Protein AF-A0A0R2DIX2-F1 (afdb_monomer_lite)

Structure (mmCIF, N/CA/C/O backbone):
data_AF-A0A0R2DIX2-F1
#
_entry.id   AF-A0A0R2DIX2-F1
#
loop_
_atom_site.group_PDB
_atom_site.id
_atom_site.type_symbol
_atom_site.label_atom_id
_atom_site.label_alt_id
_atom_site.label_comp_id
_atom_site.label_asym_id
_atom_site.label_entity_id
_atom_site.label_seq_id
_atom_site.pdbx_PDB_ins_code
_atom_site.Cartn_x
_atom_site.Cartn_y
_atom_site.Cartn_z
_atom_site.occupancy
_atom_site.B_iso_or_equiv
_atom_site.auth_seq_id
_atom_site.auth_comp_id
_atom_site.auth_asym_id
_atom_site.auth_atom_id
_atom_site.pdbx_PDB_model_num
ATOM 1 N N . MET A 1 1 ? -7.273 -20.491 -9.273 1.00 39.53 1 MET A N 1
ATOM 2 C CA . MET A 1 1 ? -8.194 -19.352 -9.499 1.00 39.53 1 MET A CA 1
ATOM 3 C C . MET A 1 1 ? -7.630 -18.162 -8.746 1.00 39.53 1 MET A C 1
ATOM 5 O O . MET A 1 1 ? -7.396 -18.308 -7.556 1.00 39.53 1 MET A O 1
ATOM 9 N N . VAL A 1 2 ? -7.367 -17.033 -9.409 1.00 52.16 2 VAL A N 1
ATOM 10 C CA . VAL A 1 2 ? -6.943 -15.801 -8.719 1.00 52.16 2 VAL A CA 1
ATOM 11 C C . VAL A 1 2 ? -8.171 -15.229 -8.011 1.00 52.16 2 VAL A C 1
ATOM 13 O O . VAL A 1 2 ? -9.161 -14.914 -8.671 1.00 52.16 2 VAL A O 1
ATOM 16 N N . HIS A 1 3 ? -8.155 -15.178 -6.679 1.00 62.34 3 HIS A N 1
ATOM 17 C CA . HIS A 1 3 ? -9.247 -14.594 -5.903 1.00 62.34 3 HIS A CA 1
ATOM 18 C C . HIS A 1 3 ? -9.058 -13.075 -5.863 1.00 62.34 3 HIS A C 1
ATOM 20 O O . HIS A 1 3 ? -8.024 -12.586 -5.412 1.00 62.34 3 HIS A O 1
ATOM 26 N N . LEU A 1 4 ? -10.038 -12.328 -6.374 1.00 70.44 4 LEU A N 1
ATOM 27 C CA . LEU A 1 4 ? -10.031 -10.873 -6.285 1.00 70.44 4 LEU A CA 1
ATOM 28 C C . LEU A 1 4 ? -10.474 -10.469 -4.876 1.00 70.44 4 LEU A C 1
ATOM 30 O O . LEU A 1 4 ? -11.651 -10.625 -4.536 1.00 70.44 4 LEU A O 1
ATOM 34 N N . ARG A 1 5 ? -9.542 -9.919 -4.091 1.00 85.38 5 ARG A N 1
ATOM 35 C CA . ARG A 1 5 ? -9.826 -9.322 -2.782 1.00 85.38 5 ARG A CA 1
ATOM 36 C C . ARG A 1 5 ? -10.895 -8.248 -2.940 1.00 85.38 5 ARG A C 1
ATOM 38 O O . ARG A 1 5 ? -10.801 -7.406 -3.831 1.00 85.38 5 ARG A O 1
ATOM 45 N N . ARG A 1 6 ? -11.911 -8.239 -2.073 1.00 85.31 6 ARG A N 1
ATOM 46 C CA . ARG A 1 6 ? -12.953 -7.185 -2.103 1.00 85.31 6 ARG A CA 1
ATOM 47 C C . ARG A 1 6 ? -12.585 -5.978 -1.251 1.00 85.31 6 ARG A C 1
ATOM 49 O O . ARG A 1 6 ? -12.945 -4.844 -1.577 1.00 85.31 6 ARG A O 1
ATOM 56 N N . GLN A 1 7 ? -11.897 -6.230 -0.145 1.00 90.25 7 GLN A N 1
ATOM 57 C CA . GLN A 1 7 ? -11.567 -5.234 0.860 1.00 90.25 7 GLN A CA 1
ATOM 58 C C . GLN A 1 7 ? -10.153 -5.461 1.383 1.00 90.25 7 GLN A C 1
ATOM 60 O O . GLN A 1 7 ? -9.732 -6.590 1.622 1.00 90.25 7 GLN A O 1
ATOM 65 N N . PHE A 1 8 ? -9.448 -4.363 1.609 1.00 93.31 8 PHE A N 1
ATOM 66 C CA . PHE A 1 8 ? -8.189 -4.340 2.337 1.00 93.31 8 PHE A CA 1
ATOM 67 C C . PHE A 1 8 ? -8.403 -3.548 3.625 1.00 93.31 8 PHE A C 1
ATOM 69 O O . PHE A 1 8 ? -9.134 -2.549 3.637 1.00 93.31 8 PHE A O 1
ATOM 76 N N . SER A 1 9 ? -7.886 -4.031 4.748 1.00 94.38 9 SER A N 1
ATOM 77 C CA . SER A 1 9 ? -8.071 -3.374 6.040 1.00 94.38 9 SER A CA 1
ATOM 78 C C . SER A 1 9 ? -6.808 -3.469 6.855 1.00 94.38 9 SER A C 1
ATOM 80 O O . SER A 1 9 ? -6.244 -4.550 7.000 1.00 94.38 9 SER A O 1
ATOM 82 N N . VAL A 1 10 ? -6.410 -2.318 7.376 1.00 95.56 10 VAL A N 1
ATOM 83 C CA . VAL A 1 10 ? -5.239 -2.170 8.230 1.00 95.56 10 VAL A CA 1
ATOM 84 C C . VAL A 1 10 ? -5.621 -1.378 9.465 1.00 95.56 10 VAL A C 1
ATOM 86 O O . VAL A 1 10 ? -6.574 -0.588 9.446 1.00 95.56 10 VAL A O 1
ATOM 89 N N . THR A 1 11 ? -4.898 -1.595 10.548 1.00 95.94 11 THR A N 1
ATOM 90 C CA . THR A 1 11 ? -4.981 -0.771 11.750 1.00 95.94 11 THR A CA 1
ATOM 91 C C . THR A 1 11 ? -3.574 -0.475 12.251 1.00 95.94 11 THR A C 1
ATOM 93 O O . THR A 1 11 ? -2.615 -1.094 11.799 1.00 95.94 11 THR A O 1
ATOM 96 N N . TYR A 1 12 ? -3.469 0.507 13.132 1.00 94.50 12 TYR A N 1
ATOM 97 C CA . TYR A 1 12 ? -2.210 0.992 13.681 1.00 94.50 12 TYR A CA 1
ATOM 98 C C . TYR A 1 12 ? -2.381 1.143 15.186 1.00 94.50 12 TYR A C 1
ATOM 100 O O . TYR A 1 12 ? -3.498 1.390 15.657 1.00 94.50 12 TYR A O 1
ATOM 108 N N . GLY A 1 13 ? -1.299 1.004 15.935 1.00 92.06 13 GLY A N 1
ATOM 109 C CA . GLY A 1 13 ? -1.332 1.108 17.386 1.00 92.06 13 GLY A CA 1
ATOM 110 C C . GLY A 1 13 ? -0.047 0.604 18.019 1.00 92.06 13 GLY A C 1
ATOM 111 O O . GLY A 1 13 ? 0.875 0.209 17.316 1.00 92.06 13 GLY A O 1
ATOM 112 N N . SER A 1 14 ? -0.017 0.600 19.351 1.00 92.00 14 SER A N 1
ATOM 113 C CA . SER A 1 14 ? 1.103 0.037 20.099 1.00 92.00 14 SER A CA 1
ATOM 114 C C . SER A 1 14 ? 1.252 -1.455 19.828 1.00 92.00 14 SER A C 1
ATOM 116 O O . SER A 1 14 ? 0.260 -2.158 19.609 1.00 92.00 14 SER A O 1
ATOM 118 N N . GLU A 1 15 ? 2.478 -1.951 19.953 1.00 91.38 15 GLU A N 1
ATOM 119 C CA . GLU A 1 15 ? 2.793 -3.372 19.817 1.00 91.38 15 GLU A CA 1
ATOM 120 C C . GLU A 1 15 ? 1.878 -4.238 20.687 1.00 91.38 15 GLU A C 1
ATOM 122 O O . GLU A 1 15 ? 1.201 -5.133 20.193 1.00 91.38 15 GLU A O 1
ATOM 127 N N . SER A 1 16 ? 1.724 -3.872 21.962 1.00 92.50 16 SER A N 1
ATOM 128 C CA . SER A 1 16 ? 0.852 -4.571 22.913 1.00 92.50 16 SER A CA 1
ATOM 129 C C . SER A 1 16 ? -0.599 -4.716 22.440 1.00 92.50 16 SER A C 1
ATOM 131 O O . SER A 1 16 ? -1.217 -5.761 22.646 1.00 92.50 16 SER A O 1
ATOM 133 N N . LEU A 1 17 ? -1.161 -3.690 21.791 1.00 93.50 17 LEU A N 1
ATOM 134 C CA . LEU A 1 17 ? -2.519 -3.738 21.256 1.00 93.50 17 LEU A CA 1
ATOM 135 C C . LEU A 1 17 ? -2.589 -4.639 20.021 1.00 93.50 17 LEU A C 1
ATOM 137 O O . LEU A 1 17 ? -3.538 -5.411 19.878 1.00 93.50 17 LEU A O 1
ATOM 141 N N . LEU A 1 18 ? -1.618 -4.519 19.115 1.00 94.94 18 LEU A N 1
ATOM 142 C CA . LEU A 1 18 ? -1.620 -5.255 17.854 1.00 94.94 18 LEU A CA 1
ATOM 143 C C . LEU A 1 18 ? -1.334 -6.746 18.071 1.00 94.94 18 LEU A C 1
ATOM 145 O O . LEU A 1 18 ? -2.066 -7.573 17.529 1.00 94.94 18 LEU A O 1
ATOM 149 N N . THR A 1 19 ? -0.384 -7.092 18.938 1.00 93.62 19 THR A N 1
ATOM 150 C CA . THR A 1 19 ? -0.111 -8.476 19.354 1.00 93.62 19 THR A CA 1
ATOM 151 C C . THR A 1 19 ? -1.329 -9.086 20.046 1.00 93.62 19 THR A C 1
ATOM 153 O O . THR A 1 19 ? -1.753 -10.185 19.696 1.00 93.62 19 THR A O 1
ATOM 156 N N . HIS A 1 20 ? -2.012 -8.331 20.915 1.00 95.00 20 HIS A N 1
ATOM 157 C CA . HIS A 1 20 ? -3.268 -8.796 21.509 1.00 95.00 20 HIS A CA 1
ATOM 158 C C . HIS A 1 20 ? -4.352 -9.099 20.456 1.00 95.00 20 HIS A C 1
ATOM 160 O O . HIS A 1 20 ? -5.094 -10.076 20.586 1.00 95.00 20 HIS A O 1
ATOM 166 N N . LEU A 1 21 ? -4.465 -8.287 19.398 1.00 95.44 21 LEU A N 1
ATOM 167 C CA . LEU A 1 21 ? -5.398 -8.559 18.299 1.00 95.44 21 LEU A CA 1
ATOM 168 C C . LEU A 1 21 ? -5.026 -9.836 17.535 1.00 95.44 21 LEU A C 1
ATOM 170 O O . LEU A 1 21 ? -5.932 -10.590 17.170 1.00 95.44 21 LEU A O 1
ATOM 174 N N . ILE A 1 22 ? -3.734 -10.090 17.313 1.00 95.12 22 ILE A N 1
ATOM 175 C CA . ILE A 1 22 ? -3.246 -11.325 16.684 1.00 95.12 22 ILE A CA 1
ATOM 176 C C . ILE A 1 22 ? -3.658 -12.540 17.527 1.00 95.12 22 ILE A C 1
ATOM 178 O O . ILE A 1 22 ? -4.271 -13.467 16.994 1.00 95.12 22 ILE A O 1
ATOM 182 N N . ASP A 1 23 ? -3.445 -12.493 18.844 1.00 95.81 23 ASP A N 1
ATOM 183 C CA . ASP A 1 23 ? -3.788 -13.584 19.764 1.00 95.81 23 ASP A CA 1
ATOM 184 C C . ASP A 1 23 ? -5.293 -13.879 19.785 1.00 95.81 23 ASP A C 1
ATOM 186 O O . ASP A 1 23 ? -5.739 -15.018 19.591 1.00 95.81 23 ASP A O 1
ATOM 190 N N . VAL A 1 24 ? -6.105 -12.833 19.977 1.00 96.50 24 VAL A N 1
ATOM 191 C CA . VAL A 1 24 ? -7.572 -12.940 20.049 1.00 96.50 24 VAL A CA 1
ATOM 192 C C . VAL A 1 24 ? -8.154 -13.475 18.741 1.00 96.50 24 VAL A C 1
ATOM 194 O O . VAL A 1 24 ? -9.142 -14.217 18.750 1.00 96.50 24 VAL A O 1
ATOM 197 N N . TYR A 1 25 ? -7.547 -13.124 17.608 1.00 95.25 25 TYR A N 1
ATOM 198 C CA . TYR A 1 25 ? -8.004 -13.517 16.282 1.00 95.25 25 TYR A CA 1
ATOM 199 C C . TYR A 1 25 ? -7.059 -14.501 15.577 1.00 95.25 25 TYR A C 1
ATOM 201 O O . TYR A 1 25 ? -7.016 -14.505 14.350 1.00 95.25 25 TYR A O 1
ATOM 209 N N . SER A 1 26 ? -6.423 -15.417 16.314 1.00 93.06 26 SER A N 1
ATOM 210 C CA . SER A 1 26 ? -5.421 -16.395 15.829 1.00 93.06 26 SER A CA 1
ATOM 211 C C . SER A 1 26 ? -5.814 -17.267 14.623 1.00 93.06 26 SER A C 1
ATOM 213 O O . SER A 1 26 ? -4.968 -17.856 13.960 1.00 93.06 26 SER A O 1
ATOM 215 N N . LYS A 1 27 ? -7.109 -17.358 14.286 1.00 93.31 27 LYS A N 1
ATOM 216 C CA . LYS A 1 27 ? -7.608 -18.032 13.064 1.00 93.31 27 LYS A CA 1
ATOM 217 C C . LYS A 1 27 ? -7.620 -17.136 11.819 1.00 93.31 27 LYS A C 1
ATOM 219 O O . LYS A 1 27 ? -8.180 -17.527 10.783 1.00 93.31 27 LYS A O 1
ATOM 224 N N . ARG A 1 28 ? -7.146 -15.900 11.935 1.00 92.62 28 ARG A N 1
ATOM 225 C CA . ARG A 1 28 ? -6.964 -14.953 10.838 1.00 92.62 28 ARG A CA 1
ATOM 226 C C . ARG A 1 28 ? -5.480 -14.856 10.544 1.00 92.62 28 ARG A C 1
ATOM 228 O O . ARG A 1 28 ? -4.663 -14.860 11.451 1.00 92.62 28 ARG A O 1
ATOM 235 N N . HIS A 1 29 ? -5.163 -14.747 9.264 1.00 92.75 29 HIS A N 1
ATOM 236 C CA . HIS A 1 29 ? -3.814 -14.448 8.820 1.00 92.75 29 HIS A CA 1
ATOM 237 C C . HIS A 1 29 ? -3.584 -12.948 8.988 1.00 92.75 29 HIS A C 1
ATOM 239 O O . HIS A 1 29 ? -3.995 -12.158 8.137 1.00 92.75 29 HIS A O 1
ATOM 245 N N . MET A 1 30 ? -3.049 -12.568 10.145 1.00 94.62 30 MET A N 1
ATOM 246 C CA . MET A 1 30 ? -2.679 -11.195 10.462 1.00 94.62 30 MET A CA 1
ATOM 247 C C . MET A 1 30 ? -1.166 -11.080 10.491 1.00 94.62 30 MET A C 1
ATOM 249 O O . MET A 1 30 ? -0.506 -11.942 11.062 1.00 94.62 30 MET A O 1
ATOM 253 N N . VAL A 1 31 ? -0.645 -10.020 9.887 1.00 94.88 31 VAL A N 1
ATOM 254 C CA . VAL A 1 31 ? 0.794 -9.786 9.781 1.00 94.88 31 VAL A CA 1
ATOM 255 C C . VAL A 1 31 ? 1.095 -8.392 10.305 1.00 94.88 31 VAL A C 1
ATOM 257 O O . VAL A 1 31 ? 0.425 -7.421 9.925 1.00 94.88 31 VAL A O 1
ATOM 260 N N . LEU A 1 32 ? 2.054 -8.327 11.226 1.00 95.06 32 LEU A N 1
ATOM 261 C CA . LEU A 1 32 ? 2.571 -7.093 11.793 1.00 95.06 32 LEU A CA 1
ATOM 262 C C . LEU A 1 32 ? 3.688 -6.566 10.891 1.00 95.06 32 LEU A C 1
ATOM 264 O O . LEU A 1 32 ? 4.579 -7.314 10.500 1.00 95.06 32 LEU A O 1
ATOM 268 N N . PHE A 1 33 ? 3.635 -5.279 10.585 1.00 95.06 33 PHE A N 1
ATOM 269 C CA . PHE A 1 33 ? 4.650 -4.575 9.822 1.00 95.06 33 PHE A CA 1
ATOM 270 C C . PHE A 1 33 ? 5.129 -3.345 10.589 1.00 95.06 33 PHE A C 1
ATOM 272 O O . PHE A 1 33 ? 4.356 -2.719 11.315 1.00 95.06 33 PHE A O 1
ATOM 279 N N . THR A 1 34 ? 6.377 -2.959 10.354 1.00 93.88 34 THR A N 1
ATOM 280 C CA . THR A 1 34 ? 6.987 -1.709 10.810 1.00 93.88 34 THR A CA 1
ATOM 281 C C . THR A 1 34 ? 7.495 -0.900 9.617 1.00 93.88 34 THR A C 1
ATOM 283 O O . THR A 1 34 ? 7.636 -1.422 8.511 1.00 93.88 34 THR A O 1
ATOM 286 N N . ARG A 1 35 ? 7.750 0.387 9.831 1.00 89.88 35 ARG A N 1
ATOM 287 C CA . ARG A 1 35 ? 8.397 1.290 8.870 1.00 89.88 35 ARG A CA 1
ATOM 288 C C . ARG A 1 35 ? 9.930 1.254 8.948 1.00 89.88 35 ARG A C 1
ATOM 290 O O . ARG A 1 35 ? 10.579 1.689 7.999 1.00 89.88 35 ARG A O 1
ATOM 297 N N . GLY A 1 36 ? 10.481 0.745 10.049 1.00 80.25 36 GLY A N 1
ATOM 298 C CA . GLY A 1 36 ? 11.916 0.621 10.281 1.00 80.25 36 GLY A CA 1
ATOM 299 C C . GLY A 1 36 ? 12.231 0.021 11.659 1.00 80.25 36 GLY A C 1
ATOM 300 O O . GLY A 1 36 ? 11.331 -0.105 12.498 1.00 80.25 36 GLY A O 1
ATOM 301 N N . PRO A 1 37 ? 13.493 -0.364 11.912 1.00 69.25 37 PRO A N 1
ATOM 302 C CA . PRO A 1 37 ? 13.932 -0.831 13.226 1.00 69.25 37 PRO A CA 1
ATOM 303 C C . PRO A 1 37 ? 13.687 0.236 14.299 1.00 69.25 37 PRO A C 1
ATOM 305 O O . PRO A 1 37 ? 13.986 1.411 14.085 1.00 69.25 37 PRO A O 1
ATOM 308 N N . GLY A 1 38 ? 13.130 -0.166 15.443 1.00 65.75 38 GLY A N 1
ATOM 309 C CA . GLY A 1 38 ? 12.866 0.734 16.570 1.00 65.75 38 GLY A CA 1
ATOM 310 C C . GLY A 1 38 ? 11.791 1.806 16.334 1.00 65.75 38 GLY A C 1
ATOM 311 O O . GLY A 1 38 ? 11.653 2.707 17.161 1.00 65.75 38 GLY A O 1
ATOM 312 N N . GLU A 1 39 ? 11.035 1.752 15.230 1.00 67.50 39 GLU A N 1
ATOM 313 C CA . GLU A 1 39 ? 9.902 2.656 15.010 1.00 67.50 39 GLU A CA 1
ATOM 314 C C . GLU A 1 39 ? 8.621 2.112 15.667 1.00 67.50 39 GLU A C 1
ATOM 316 O O . GLU A 1 39 ? 8.171 1.009 15.361 1.00 67.50 39 GLU A O 1
ATOM 321 N N . ASP A 1 40 ? 7.970 2.933 16.500 1.00 72.31 40 ASP A N 1
ATOM 322 C CA . ASP A 1 40 ? 6.662 2.635 17.119 1.00 72.31 40 ASP A CA 1
ATOM 323 C C . ASP A 1 40 ? 5.488 2.643 16.108 1.00 72.31 40 ASP A C 1
ATOM 325 O O . ASP A 1 40 ? 4.329 2.399 16.465 1.00 72.31 40 ASP A O 1
ATOM 329 N N . ASP A 1 41 ? 5.763 2.935 14.833 1.00 84.69 41 ASP A N 1
ATOM 330 C CA . ASP A 1 41 ? 4.783 3.052 13.750 1.00 84.69 41 ASP A CA 1
ATOM 331 C C . ASP A 1 41 ? 4.383 1.675 13.191 1.00 84.69 41 ASP A C 1
ATOM 333 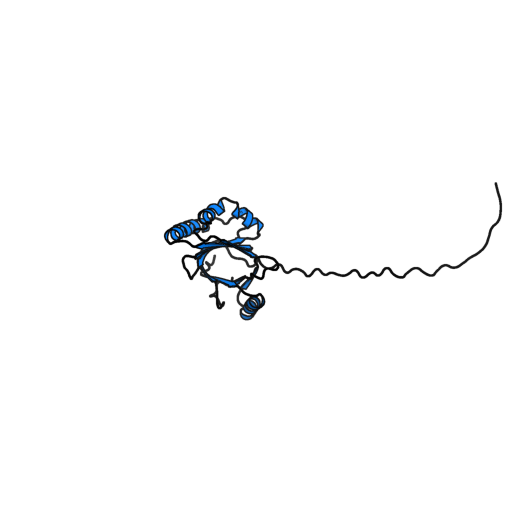O O . ASP A 1 41 ? 4.578 1.344 12.014 1.00 84.69 41 ASP A O 1
ATOM 337 N N . LEU A 1 42 ? 3.767 0.867 14.050 1.00 93.44 42 LEU A N 1
ATOM 338 C CA . LEU A 1 42 ? 3.331 -0.479 13.708 1.00 93.44 42 LEU A CA 1
ATOM 339 C C . LEU A 1 42 ? 2.003 -0.489 12.948 1.00 93.44 42 LEU A C 1
ATOM 341 O O . LEU A 1 42 ? 1.021 0.174 13.305 1.00 93.44 42 LEU A O 1
ATOM 345 N N . GLN A 1 43 ? 1.960 -1.311 11.905 1.00 95.56 43 GLN A N 1
ATOM 346 C CA . GLN A 1 43 ? 0.783 -1.591 11.097 1.00 95.56 43 GLN A CA 1
ATOM 347 C C . GLN A 1 43 ? 0.403 -3.064 11.230 1.00 95.56 43 GLN A C 1
ATOM 349 O O . GLN A 1 43 ? 1.218 -3.948 11.003 1.00 95.56 43 GLN A O 1
ATOM 354 N N . LEU A 1 44 ? -0.870 -3.340 11.499 1.00 96.38 44 LEU A N 1
ATOM 355 C CA . LEU A 1 44 ? -1.421 -4.689 11.430 1.00 96.38 44 LEU A CA 1
ATOM 356 C C . LEU A 1 44 ? -2.299 -4.833 10.188 1.00 96.38 44 LEU A C 1
ATOM 358 O O . LEU A 1 44 ? -3.272 -4.087 10.012 1.00 96.38 44 LEU A O 1
ATOM 362 N N . VAL A 1 45 ? -1.980 -5.812 9.343 1.00 95.62 45 VAL A N 1
ATOM 363 C CA . VAL A 1 45 ? -2.720 -6.121 8.114 1.00 95.62 45 VAL A CA 1
ATOM 364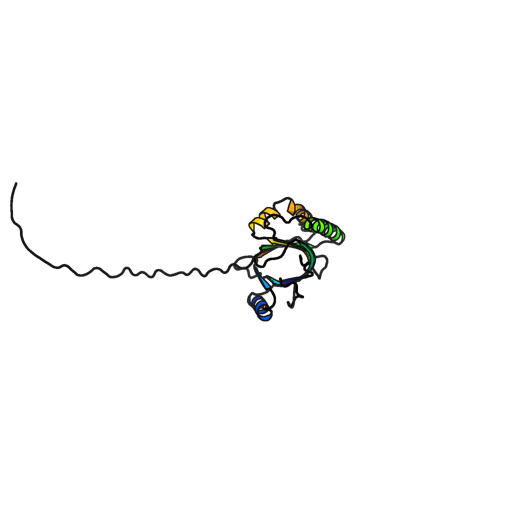 C C . VAL A 1 45 ? -3.429 -7.465 8.249 1.00 95.62 45 VAL A C 1
ATOM 366 O O . VAL A 1 45 ? -2.816 -8.464 8.605 1.00 95.62 45 VAL A O 1
ATOM 369 N N . ASP A 1 46 ? -4.725 -7.513 7.921 1.00 93.12 46 ASP A N 1
ATOM 370 C CA . ASP A 1 46 ? -5.476 -8.773 7.815 1.00 93.12 46 ASP A CA 1
ATOM 371 C C . ASP A 1 46 ? -5.443 -9.297 6.366 1.00 93.12 46 ASP A C 1
ATOM 373 O O . ASP A 1 46 ? -6.193 -8.853 5.481 1.00 93.12 46 ASP A O 1
ATOM 377 N N . LEU A 1 47 ? -4.567 -10.270 6.117 1.00 91.06 47 LEU A N 1
ATOM 378 C CA . LEU A 1 47 ? -4.398 -10.903 4.813 1.00 91.06 47 LEU A CA 1
ATOM 379 C C . LEU A 1 47 ? -5.452 -11.981 4.525 1.00 91.06 47 LEU A C 1
ATOM 381 O O . LEU A 1 47 ? -5.581 -12.383 3.370 1.00 91.06 47 LEU A O 1
ATOM 385 N N . SER A 1 48 ? -6.312 -12.347 5.484 1.00 87.94 48 SER A N 1
ATOM 386 C CA . SER A 1 48 ? -7.282 -13.451 5.342 1.00 87.94 48 SER A CA 1
ATOM 387 C C . SER A 1 48 ? -8.454 -13.214 4.371 1.00 87.94 48 SER A C 1
ATOM 389 O O . SER A 1 48 ? -9.284 -14.106 4.197 1.00 87.94 48 SER A O 1
ATOM 391 N N . ASP A 1 49 ? -8.557 -12.022 3.767 1.00 82.81 49 ASP A N 1
ATOM 392 C CA . ASP A 1 49 ? -9.661 -11.584 2.882 1.00 82.81 49 ASP A CA 1
ATOM 393 C C . ASP A 1 49 ? -11.056 -11.723 3.531 1.00 82.81 49 ASP A C 1
ATOM 395 O O . ASP A 1 49 ? -12.081 -11.957 2.887 1.00 82.81 49 ASP A O 1
ATOM 399 N N . ARG A 1 50 ? -11.109 -11.574 4.859 1.00 85.75 50 ARG A N 1
ATOM 400 C CA . ARG A 1 50 ? -12.349 -11.565 5.644 1.00 85.75 50 ARG A CA 1
ATOM 401 C C . ARG A 1 50 ? -12.745 -10.139 6.000 1.00 85.75 50 ARG A C 1
ATOM 403 O O . ARG A 1 50 ? -11.937 -9.215 6.016 1.00 85.75 50 ARG A O 1
ATOM 410 N N . ARG A 1 51 ? -14.016 -9.948 6.366 1.00 86.94 51 ARG A N 1
ATOM 411 C CA . ARG A 1 51 ? -14.479 -8.672 6.933 1.00 86.94 51 ARG A CA 1
ATOM 412 C C . ARG A 1 51 ? -13.623 -8.314 8.153 1.00 86.94 51 ARG A C 1
ATOM 414 O O . ARG A 1 51 ? -13.464 -9.161 9.036 1.00 86.94 51 ARG A O 1
ATOM 421 N N . SER A 1 52 ? -13.128 -7.076 8.193 1.00 91.06 52 SER A N 1
ATOM 422 C CA . SER A 1 52 ? -12.293 -6.552 9.283 1.00 91.06 52 SER A CA 1
ATOM 423 C C . SER A 1 52 ? -12.918 -6.775 10.662 1.00 91.06 52 SER A C 1
ATOM 425 O O . SER A 1 52 ? -14.119 -6.554 10.839 1.00 91.06 52 SER A O 1
ATOM 427 N N . VAL A 1 53 ? -12.077 -7.167 11.619 1.00 92.94 53 VAL A N 1
ATOM 428 C CA . VAL A 1 53 ? -12.377 -7.250 13.062 1.00 92.94 53 VAL A CA 1
ATOM 429 C C . VAL A 1 53 ? -11.780 -6.099 13.864 1.00 92.94 53 VAL A C 1
ATOM 431 O O . VAL A 1 53 ? -12.092 -5.950 15.040 1.00 92.94 53 VAL A O 1
ATOM 434 N N . PHE A 1 54 ? -10.952 -5.265 13.234 1.00 94.38 54 PHE A N 1
ATOM 435 C CA . PHE A 1 54 ? -10.406 -4.078 13.880 1.00 94.38 54 PHE A CA 1
ATOM 436 C C . PHE A 1 54 ? -11.533 -3.107 14.242 1.00 94.38 54 PHE A C 1
ATOM 438 O O . PHE A 1 54 ? -12.477 -2.931 13.466 1.00 94.38 54 PHE A O 1
ATOM 445 N N . VAL A 1 55 ? -11.411 -2.467 15.406 1.00 87.00 55 VAL A N 1
ATOM 446 C CA . VAL A 1 55 ? -12.394 -1.497 15.916 1.00 87.00 55 VAL A CA 1
ATOM 447 C C . VAL A 1 55 ? -12.378 -0.218 15.072 1.00 87.00 55 VAL A C 1
ATOM 449 O O . VAL A 1 55 ? -13.435 0.271 14.673 1.00 87.00 55 VAL A O 1
ATOM 452 N N . SER A 1 56 ? -11.180 0.259 14.717 1.00 88.25 56 SER A N 1
ATOM 453 C CA . SER A 1 56 ? -10.958 1.473 13.918 1.00 88.25 56 SER A CA 1
ATOM 454 C C . SER A 1 56 ? -10.062 1.191 12.700 1.00 88.25 56 SER A C 1
ATOM 456 O O . SER A 1 56 ? -8.911 1.626 12.666 1.00 88.25 56 SER A O 1
ATOM 458 N N . PRO A 1 57 ? -10.543 0.431 11.693 1.00 93.38 57 PRO A N 1
ATOM 459 C CA . PRO A 1 57 ? -9.745 0.090 10.523 1.00 93.38 57 PRO A CA 1
ATOM 460 C C . PRO A 1 57 ? -9.665 1.246 9.528 1.00 93.38 57 PRO A C 1
ATOM 462 O O . PRO A 1 57 ? -10.685 1.835 9.150 1.00 93.38 57 PRO A O 1
ATOM 465 N N . PHE A 1 58 ? -8.490 1.425 8.935 1.00 94.06 58 PHE A N 1
ATOM 466 C CA . PHE A 1 58 ? -8.388 2.014 7.608 1.00 94.06 58 PHE A CA 1
ATOM 467 C C . PHE A 1 58 ? -8.873 0.982 6.593 1.00 94.06 58 PHE A C 1
ATOM 469 O O . PHE A 1 58 ? -8.208 -0.006 6.290 1.00 94.06 58 PHE A O 1
ATOM 476 N N . THR A 1 59 ? -10.102 1.183 6.121 1.00 94.19 59 THR A N 1
ATOM 477 C CA . THR A 1 59 ? -10.767 0.280 5.182 1.00 94.19 59 THR A CA 1
ATOM 478 C C . THR A 1 59 ? -10.700 0.818 3.764 1.00 94.19 59 THR A C 1
ATOM 480 O O . THR A 1 59 ? -11.194 1.917 3.487 1.00 94.19 59 THR A O 1
ATOM 483 N N . TYR A 1 60 ? -10.228 -0.022 2.850 1.00 95.44 60 TYR A N 1
ATOM 484 C CA . TYR A 1 60 ? -10.187 0.262 1.426 1.00 95.44 60 TYR A CA 1
ATOM 485 C C . TYR A 1 60 ? -11.005 -0.755 0.633 1.00 95.44 60 TYR A C 1
ATOM 487 O O . TYR A 1 60 ? -10.983 -1.956 0.904 1.00 95.44 60 TYR A O 1
ATOM 495 N N . ARG A 1 61 ? -11.727 -0.264 -0.372 1.00 95.06 61 ARG A N 1
ATOM 496 C CA . ARG A 1 61 ? -12.319 -1.075 -1.432 1.00 95.06 61 ARG A CA 1
ATOM 497 C C . ARG A 1 61 ? -11.251 -1.329 -2.488 1.00 95.06 61 ARG A C 1
ATOM 499 O O . ARG A 1 61 ? -10.692 -0.371 -3.019 1.00 95.06 61 ARG A O 1
ATOM 506 N N . VAL A 1 62 ? -11.005 -2.591 -2.817 1.00 95.31 62 VAL A N 1
ATOM 507 C CA . VAL A 1 62 ? -10.102 -2.955 -3.916 1.00 95.31 62 VAL A CA 1
ATOM 508 C C . VAL A 1 62 ? -10.867 -2.811 -5.230 1.00 95.31 62 VAL A C 1
ATOM 510 O O . VAL A 1 62 ? -11.937 -3.394 -5.404 1.00 95.31 62 VAL A O 1
ATOM 513 N N . LEU A 1 63 ? -10.356 -1.975 -6.131 1.00 95.62 63 LEU A N 1
ATOM 514 C CA . LEU A 1 63 ? -10.960 -1.707 -7.440 1.00 95.62 63 LEU A CA 1
ATOM 515 C C . LEU A 1 63 ? -10.383 -2.622 -8.518 1.00 95.62 63 LEU A C 1
ATOM 517 O O . LEU A 1 63 ? -11.102 -3.051 -9.417 1.00 95.62 63 LEU A O 1
ATOM 521 N N . ALA A 1 64 ? -9.086 -2.904 -8.424 1.00 95.00 64 ALA A N 1
ATOM 522 C CA . ALA A 1 64 ? -8.372 -3.818 -9.297 1.00 95.00 64 ALA A CA 1
ATOM 523 C C . ALA A 1 64 ? -7.144 -4.368 -8.562 1.00 95.00 64 ALA A C 1
ATOM 525 O O . ALA A 1 64 ? -6.566 -3.686 -7.715 1.00 95.00 64 ALA A O 1
ATOM 526 N N . GLN A 1 65 ? -6.754 -5.592 -8.901 1.00 95.25 65 GLN A N 1
ATOM 527 C CA . GLN A 1 65 ? -5.602 -6.280 -8.329 1.00 95.25 65 GLN A CA 1
ATOM 528 C C . GLN A 1 65 ? -4.933 -7.123 -9.407 1.00 95.25 65 GLN A C 1
ATOM 530 O O . GLN A 1 65 ? -5.610 -7.724 -10.245 1.00 95.25 65 GLN A O 1
ATOM 535 N N . GLN A 1 66 ? -3.616 -7.221 -9.315 1.00 95.31 66 GLN A N 1
ATOM 536 C CA . GLN A 1 66 ? -2.822 -8.224 -9.996 1.00 95.31 66 GLN A CA 1
ATOM 537 C C . GLN A 1 66 ? -1.802 -8.808 -9.022 1.00 95.31 66 GLN A C 1
ATOM 539 O O . GLN A 1 66 ? -1.269 -8.081 -8.190 1.00 95.31 66 GLN A O 1
ATOM 544 N N . GLY A 1 67 ? -1.536 -10.108 -9.143 1.00 93.56 67 GLY A N 1
ATOM 545 C CA . GLY A 1 67 ? -0.643 -10.818 -8.233 1.00 93.56 67 GLY A CA 1
ATOM 546 C C . GLY A 1 67 ? -1.308 -11.188 -6.908 1.00 93.56 67 GLY A C 1
ATOM 547 O O . GLY A 1 67 ? -2.537 -11.119 -6.759 1.00 93.56 67 GLY A O 1
ATOM 548 N N . THR A 1 68 ? -0.483 -11.617 -5.963 1.00 91.25 68 THR A N 1
ATOM 549 C CA . THR A 1 68 ? -0.887 -12.115 -4.644 1.00 91.25 68 THR A CA 1
ATOM 550 C C . THR A 1 68 ? -0.017 -11.475 -3.582 1.00 91.25 68 THR A C 1
ATOM 552 O O . THR A 1 68 ? 1.184 -11.355 -3.779 1.00 91.25 68 THR A O 1
ATOM 555 N N . LEU A 1 69 ? -0.645 -11.061 -2.485 1.00 91.81 69 LEU A N 1
ATOM 556 C CA . LEU A 1 69 ? 0.063 -10.548 -1.318 1.00 91.81 69 LEU A CA 1
ATOM 557 C C . LEU A 1 69 ? 0.683 -11.725 -0.567 1.00 91.81 69 LEU A C 1
ATOM 559 O O . LEU A 1 69 ? -0.018 -12.720 -0.356 1.00 91.81 69 LEU A O 1
ATOM 563 N N . ASP A 1 70 ? 1.932 -11.574 -0.153 1.00 90.00 70 ASP A N 1
ATOM 564 C CA . ASP A 1 70 ? 2.621 -12.481 0.758 1.00 90.00 70 ASP A CA 1
ATOM 565 C C . ASP A 1 70 ? 2.872 -11.798 2.115 1.00 90.00 70 ASP A C 1
ATOM 567 O O . ASP A 1 70 ? 2.793 -10.573 2.236 1.00 90.00 70 ASP A O 1
ATOM 571 N N . GLU A 1 71 ? 3.110 -12.591 3.156 1.00 88.75 71 GLU A N 1
ATOM 572 C CA . GLU A 1 71 ? 3.388 -12.085 4.502 1.00 88.75 71 GLU A CA 1
ATOM 573 C C . GLU A 1 71 ? 4.799 -11.513 4.635 1.00 88.75 71 GLU A C 1
ATOM 575 O O . GLU A 1 71 ? 4.990 -10.604 5.432 1.00 88.75 71 GLU A O 1
ATOM 580 N N . GLN A 1 72 ? 5.753 -11.995 3.831 1.00 89.19 72 GLN A N 1
ATOM 581 C CA . GLN A 1 72 ? 7.151 -11.545 3.852 1.00 89.19 72 GLN A CA 1
ATOM 582 C C . GLN A 1 72 ? 7.434 -10.383 2.891 1.00 89.19 72 GLN A C 1
ATOM 584 O O . GLN A 1 72 ? 8.573 -9.935 2.766 1.00 89.19 72 GLN A O 1
ATOM 589 N N . ASP A 1 73 ? 6.419 -9.903 2.174 1.00 89.69 73 ASP A N 1
ATOM 590 C CA . ASP A 1 73 ? 6.616 -8.855 1.183 1.00 89.69 73 ASP A CA 1
ATOM 591 C C . ASP A 1 73 ? 6.981 -7.505 1.827 1.00 89.69 73 ASP A C 1
ATOM 593 O O . ASP A 1 73 ? 6.507 -7.126 2.898 1.00 89.69 73 ASP A O 1
ATOM 597 N N . TYR A 1 74 ? 7.733 -6.701 1.081 1.00 95.25 74 TYR A N 1
ATOM 598 C CA . TYR A 1 74 ? 7.909 -5.274 1.316 1.00 95.25 74 TYR A CA 1
ATOM 599 C C . TYR A 1 74 ? 6.708 -4.499 0.751 1.00 95.25 74 TYR A C 1
ATOM 601 O O . TYR A 1 74 ? 6.472 -4.475 -0.463 1.00 95.25 74 TYR A O 1
ATOM 609 N N . PHE A 1 75 ? 5.925 -3.861 1.621 1.00 97.25 75 PHE A N 1
ATOM 610 C CA . PHE A 1 75 ? 4.697 -3.144 1.277 1.00 97.25 75 PHE A CA 1
ATOM 611 C C . PHE A 1 75 ? 4.989 -1.667 1.024 1.00 97.25 75 PHE A C 1
ATOM 613 O O . PHE A 1 75 ? 5.343 -0.928 1.937 1.00 97.25 75 PHE A O 1
ATOM 620 N N . ALA A 1 76 ? 4.740 -1.195 -0.196 1.00 97.44 76 ALA A N 1
ATOM 621 C CA . ALA A 1 76 ? 4.831 0.218 -0.547 1.00 97.44 76 ALA A CA 1
ATOM 622 C C . ALA A 1 76 ? 3.455 0.779 -0.921 1.00 97.44 76 ALA A C 1
ATOM 624 O O . ALA A 1 76 ? 2.805 0.330 -1.870 1.00 97.44 76 ALA A O 1
ATOM 625 N N . TYR A 1 77 ? 3.027 1.800 -0.186 1.00 97.75 77 TYR A N 1
ATOM 626 C CA . TYR A 1 77 ? 1.772 2.508 -0.385 1.00 97.75 77 TYR A CA 1
ATOM 627 C C . TYR A 1 77 ? 2.030 3.876 -1.008 1.00 97.75 77 TYR A C 1
ATOM 629 O O . TYR A 1 77 ? 2.789 4.678 -0.473 1.00 97.75 77 TYR A O 1
ATOM 637 N N . CYS A 1 78 ? 1.339 4.172 -2.103 1.00 98.12 78 CYS A N 1
ATOM 638 C CA . CYS A 1 78 ? 1.232 5.508 -2.678 1.00 98.12 78 CYS A CA 1
ATOM 639 C C . CYS A 1 78 ? -0.180 6.044 -2.426 1.00 98.12 78 CYS A C 1
ATOM 641 O O . CYS A 1 78 ? -1.154 5.452 -2.900 1.00 98.12 78 CYS A O 1
ATOM 643 N N . PHE A 1 79 ? -0.293 7.151 -1.698 1.00 98.06 79 PHE A N 1
ATOM 644 C CA . PHE A 1 79 ? -1.561 7.771 -1.326 1.00 98.06 79 PHE A CA 1
ATOM 645 C C . PHE A 1 79 ? -1.836 8.999 -2.187 1.00 98.06 79 PHE A C 1
ATOM 647 O O . PHE A 1 79 ? -0.941 9.807 -2.434 1.00 98.06 79 PHE A O 1
ATOM 654 N N . PHE A 1 80 ? -3.086 9.151 -2.617 1.00 98.19 80 PHE A N 1
ATOM 655 C CA . PHE A 1 80 ? -3.536 10.256 -3.455 1.00 98.19 80 PHE A CA 1
ATOM 656 C C . PHE A 1 80 ? -4.911 10.739 -2.996 1.00 98.19 80 PHE A C 1
ATOM 658 O O . PHE A 1 80 ? -5.804 9.928 -2.763 1.00 98.19 80 PHE A O 1
ATOM 665 N N . THR A 1 81 ? -5.115 12.049 -2.967 1.00 98.25 81 THR A N 1
ATOM 666 C CA . THR A 1 81 ? -6.433 12.682 -2.889 1.00 98.25 81 THR A CA 1
ATOM 667 C C . THR A 1 81 ? -6.772 13.202 -4.278 1.00 98.25 81 THR A C 1
ATOM 669 O O . THR A 1 81 ? -6.091 14.089 -4.783 1.00 98.25 81 THR A O 1
ATOM 672 N N . LEU A 1 82 ? -7.793 12.630 -4.916 1.00 97.75 82 LEU A N 1
ATOM 673 C CA . LEU A 1 82 ? -8.154 12.931 -6.303 1.00 97.75 82 LEU A CA 1
ATOM 674 C C . LEU A 1 82 ? -9.565 13.511 -6.386 1.00 97.75 82 LEU A C 1
ATOM 676 O O . LEU A 1 82 ? -10.491 13.018 -5.730 1.00 97.75 82 LEU A O 1
ATOM 680 N N . ASP A 1 83 ? -9.745 14.513 -7.245 1.00 96.62 83 ASP A N 1
ATOM 681 C CA . ASP A 1 83 ? -11.081 14.946 -7.649 1.00 96.62 83 ASP A CA 1
ATOM 682 C C . ASP A 1 83 ? -11.759 13.911 -8.573 1.00 96.62 83 ASP A C 1
ATOM 684 O O . ASP A 1 83 ? -11.172 12.897 -8.962 1.00 96.62 83 ASP A O 1
ATOM 688 N N . ALA A 1 84 ? -13.032 14.135 -8.907 1.00 95.94 84 ALA A N 1
ATOM 689 C CA . ALA A 1 84 ? -13.827 13.178 -9.675 1.00 95.94 84 ALA A CA 1
ATOM 690 C C . ALA A 1 84 ? -13.290 12.929 -11.098 1.00 95.94 84 ALA A C 1
ATOM 692 O O . ALA A 1 84 ? -13.317 11.785 -11.570 1.00 95.94 84 ALA A O 1
ATOM 693 N N . ASP A 1 85 ? -12.793 13.967 -11.772 1.00 96.38 85 ASP A N 1
ATOM 694 C CA . ASP A 1 85 ? -12.309 13.875 -13.150 1.00 96.38 85 ASP A CA 1
ATOM 695 C C . ASP A 1 85 ? -10.938 13.198 -13.186 1.00 96.38 85 ASP A C 1
ATOM 697 O O . ASP A 1 85 ? -10.727 12.242 -13.946 1.00 96.38 85 ASP A O 1
ATOM 701 N N . GLN A 1 86 ? -10.037 13.612 -12.292 1.00 97.12 86 GLN A N 1
ATOM 702 C CA . GLN A 1 86 ? -8.745 12.968 -12.085 1.00 97.12 86 GLN A CA 1
ATOM 703 C C . GLN A 1 86 ? -8.918 11.492 -11.727 1.00 97.12 86 GLN A C 1
ATOM 705 O O . GLN A 1 86 ? -8.291 10.638 -12.354 1.00 97.12 86 GLN A O 1
ATOM 710 N N . ALA A 1 87 ? -9.793 11.172 -10.767 1.00 97.31 87 ALA A N 1
ATOM 711 C CA . ALA A 1 87 ? -10.041 9.805 -10.323 1.00 97.31 87 ALA A CA 1
ATOM 712 C C . ALA A 1 87 ? -10.540 8.911 -11.463 1.00 97.31 87 ALA A C 1
ATOM 714 O O . ALA A 1 87 ? -10.096 7.768 -11.599 1.00 97.31 87 ALA A O 1
ATOM 715 N N . LYS A 1 88 ? -11.427 9.419 -12.326 1.00 97.25 88 LYS A N 1
ATOM 716 C CA . LYS A 1 88 ? -11.921 8.672 -13.490 1.00 97.25 88 LYS A CA 1
ATOM 717 C C . LYS A 1 88 ? -10.785 8.305 -14.448 1.00 97.25 88 LYS A C 1
ATOM 719 O O . LYS A 1 88 ? -10.700 7.157 -14.884 1.00 97.25 88 LYS A O 1
ATOM 724 N N . VAL A 1 89 ? -9.904 9.254 -14.762 1.00 97.50 89 VAL A N 1
ATOM 725 C CA . VAL A 1 89 ? -8.764 9.012 -15.662 1.00 97.50 89 VAL A CA 1
ATOM 726 C C . VAL A 1 89 ? -7.722 8.109 -14.997 1.00 97.50 89 VAL A C 1
ATOM 728 O O . VAL A 1 89 ? -7.266 7.145 -15.613 1.00 97.50 89 VAL A O 1
ATOM 731 N N . PHE A 1 90 ? -7.391 8.373 -13.733 1.00 97.56 90 PHE A N 1
ATOM 732 C CA . PHE A 1 90 ? -6.413 7.621 -12.949 1.00 97.56 90 PHE A CA 1
ATOM 733 C C . PHE A 1 90 ? -6.793 6.143 -12.832 1.00 97.56 90 PHE A C 1
ATOM 735 O O . PHE A 1 90 ? -6.010 5.260 -13.186 1.00 97.56 90 PHE A O 1
ATOM 742 N N . THR A 1 91 ? -8.030 5.865 -12.410 1.00 97.12 91 THR A N 1
ATOM 743 C CA . THR A 1 91 ? -8.531 4.492 -12.245 1.00 97.12 91 THR A CA 1
ATOM 744 C C . THR A 1 91 ? -8.586 3.736 -13.572 1.00 97.12 91 THR A C 1
ATOM 746 O O . THR A 1 91 ? -8.239 2.555 -13.613 1.00 97.12 91 THR A O 1
ATOM 749 N N . ALA A 1 92 ? -8.939 4.404 -14.676 1.00 96.81 92 ALA A N 1
ATOM 750 C CA . ALA A 1 92 ? -8.916 3.803 -16.007 1.00 96.81 92 ALA A CA 1
ATOM 751 C C . ALA A 1 92 ? -7.487 3.466 -16.466 1.00 96.81 92 ALA A C 1
ATOM 753 O O . ALA A 1 92 ? -7.239 2.339 -16.903 1.00 96.81 92 ALA A O 1
ATOM 754 N N . LYS A 1 93 ? -6.539 4.408 -16.338 1.00 96.38 93 LYS A N 1
ATOM 755 C CA . LYS A 1 93 ? -5.126 4.206 -16.702 1.00 96.38 93 LYS A CA 1
ATOM 756 C C . LYS A 1 93 ? -4.506 3.061 -15.888 1.00 96.38 93 LYS A C 1
ATOM 758 O O . LYS A 1 93 ? -3.956 2.125 -16.474 1.00 96.38 93 LYS A O 1
ATOM 763 N N . LEU A 1 94 ? -4.647 3.079 -14.559 1.00 95.50 94 LEU A N 1
ATOM 764 C CA . LEU A 1 94 ? -4.109 2.017 -13.700 1.00 95.50 94 LEU A CA 1
ATOM 765 C C . LEU A 1 94 ? -4.794 0.672 -13.904 1.00 95.50 94 LEU A C 1
ATOM 767 O O . LEU A 1 94 ? -4.116 -0.353 -13.937 1.00 95.50 94 LEU A O 1
ATOM 771 N N . GLY A 1 95 ? -6.110 0.658 -14.117 1.00 94.31 95 GLY A N 1
ATOM 772 C CA . GLY A 1 95 ? -6.836 -0.568 -14.431 1.00 94.31 95 GLY A CA 1
ATOM 773 C C . GLY A 1 95 ? -6.330 -1.256 -15.705 1.00 94.31 95 GLY A C 1
ATOM 774 O O . GLY A 1 95 ? -6.388 -2.478 -15.797 1.00 94.31 95 GLY A O 1
ATOM 775 N N . GLN A 1 96 ? -5.798 -0.509 -16.681 1.00 93.88 96 GLN A N 1
ATOM 776 C CA . GLN A 1 96 ? -5.125 -1.099 -17.846 1.00 93.88 96 GLN A CA 1
ATOM 777 C C . GLN A 1 96 ? -3.691 -1.546 -17.534 1.00 93.88 96 GLN A C 1
ATOM 779 O O . GLN A 1 96 ? -3.260 -2.578 -18.046 1.00 93.88 96 GLN A O 1
ATOM 784 N N . ARG A 1 97 ? -2.946 -0.819 -16.685 1.00 92.56 97 ARG A N 1
ATOM 785 C CA . ARG A 1 97 ? -1.599 -1.240 -16.244 1.00 92.56 97 ARG A CA 1
ATOM 786 C C . ARG A 1 97 ? -1.635 -2.574 -15.495 1.00 92.56 97 ARG A C 1
ATOM 788 O O . ARG A 1 97 ? -0.779 -3.413 -15.763 1.00 92.56 97 ARG A O 1
ATOM 795 N N . LEU A 1 98 ? -2.645 -2.773 -14.647 1.00 92.31 98 LEU A N 1
ATOM 796 C CA . LEU A 1 98 ? -2.913 -3.988 -13.861 1.00 92.31 98 LEU A CA 1
ATOM 797 C C . LEU A 1 98 ? -3.339 -5.212 -14.694 1.00 92.31 98 LEU A C 1
ATOM 799 O O . LEU A 1 98 ? -3.635 -6.270 -14.150 1.00 92.31 98 LEU A O 1
ATOM 803 N N . LYS A 1 99 ? -3.427 -5.079 -16.021 1.00 91.44 99 LYS A N 1
ATOM 804 C CA . LYS A 1 99 ? -3.624 -6.215 -16.937 1.00 91.44 99 LYS A CA 1
ATOM 805 C C . LYS A 1 99 ? -2.321 -6.672 -17.592 1.00 91.44 99 LYS A C 1
ATOM 807 O O . LYS A 1 99 ? -2.319 -7.677 -18.296 1.00 91.44 99 LYS A O 1
ATOM 812 N N . LYS A 1 100 ? -1.237 -5.910 -17.432 1.00 91.62 100 LYS A N 1
ATOM 813 C CA . LYS A 1 100 ? 0.085 -6.209 -18.001 1.00 91.62 10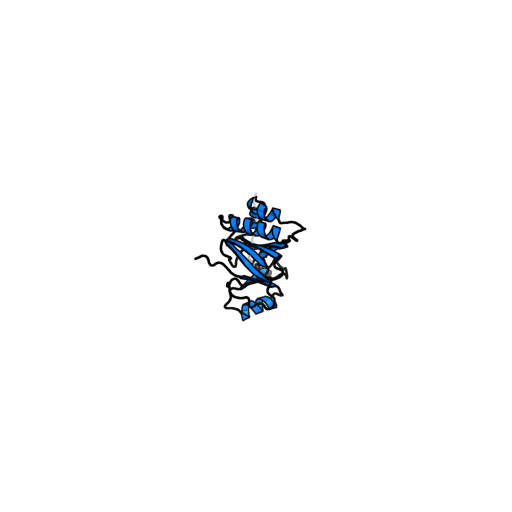0 LYS A CA 1
ATOM 814 C C . LYS A 1 100 ? 0.928 -6.947 -16.975 1.00 91.62 100 LYS A C 1
ATOM 816 O O . LYS A 1 100 ? 0.681 -6.812 -15.794 1.00 91.62 100 LYS A O 1
ATOM 821 N N . VAL A 1 101 ? 1.964 -7.661 -17.394 1.00 93.00 101 VAL A N 1
ATOM 822 C CA . VAL A 1 101 ? 2.876 -8.359 -16.469 1.00 93.00 101 VAL A CA 1
ATOM 823 C C . VAL A 1 101 ? 3.441 -7.395 -15.405 1.00 93.00 101 VAL A C 1
ATOM 825 O O . VAL A 1 101 ? 3.677 -6.209 -15.682 1.00 93.00 101 VAL A O 1
ATOM 828 N N . LEU A 1 102 ? 3.579 -7.887 -14.171 1.00 95.38 102 LEU A N 1
ATOM 829 C CA . LEU A 1 102 ? 4.182 -7.126 -13.078 1.00 95.38 102 LEU A CA 1
ATOM 830 C C . LEU A 1 102 ? 5.690 -6.941 -13.338 1.00 95.38 102 LEU A C 1
ATOM 832 O O . LEU A 1 102 ? 6.303 -7.808 -13.964 1.00 95.38 102 LEU A O 1
ATOM 836 N N . PRO A 1 103 ? 6.295 -5.821 -12.907 1.00 94.81 103 PRO A N 1
ATOM 837 C CA . PRO A 1 103 ? 7.747 -5.661 -12.917 1.00 94.81 103 PRO A CA 1
ATOM 838 C C . PRO A 1 103 ? 8.456 -6.795 -12.169 1.00 94.81 103 PRO A C 1
ATOM 840 O O . PRO A 1 103 ? 7.881 -7.423 -11.281 1.00 94.81 103 PRO A O 1
ATOM 843 N N . ILE A 1 104 ? 9.723 -7.034 -12.513 1.00 94.31 104 ILE A N 1
ATOM 844 C CA . ILE A 1 104 ? 10.567 -8.003 -11.802 1.00 94.31 104 ILE A CA 1
ATOM 845 C C . ILE A 1 104 ? 10.616 -7.627 -10.314 1.00 94.31 104 ILE A C 1
ATOM 847 O O . ILE A 1 104 ? 10.772 -6.453 -9.987 1.00 94.31 104 ILE A O 1
ATOM 851 N N . GLY A 1 105 ? 10.436 -8.624 -9.446 1.00 95.81 105 GLY A N 1
ATOM 852 C CA . GLY A 1 105 ? 10.430 -8.458 -7.991 1.00 95.81 105 GLY A CA 1
ATOM 853 C C . GLY A 1 105 ? 9.105 -7.974 -7.393 1.00 95.81 105 GLY A C 1
ATOM 854 O O . GLY A 1 105 ? 8.928 -8.092 -6.187 1.00 95.81 105 GLY A O 1
ATOM 855 N N . MET A 1 106 ? 8.149 -7.486 -8.195 1.00 97.50 106 MET A N 1
ATOM 856 C CA . MET A 1 106 ? 6.820 -7.109 -7.698 1.00 97.50 106 MET A CA 1
ATOM 857 C C . MET A 1 106 ? 5.917 -8.346 -7.592 1.00 97.50 106 MET A C 1
ATOM 859 O O . MET A 1 106 ? 5.648 -9.009 -8.597 1.00 97.50 106 MET A O 1
ATOM 863 N N . THR A 1 107 ? 5.397 -8.627 -6.398 1.00 96.88 107 THR A N 1
ATOM 864 C CA . THR A 1 107 ? 4.520 -9.781 -6.129 1.00 96.88 107 THR A CA 1
ATOM 865 C C . THR A 1 107 ? 3.044 -9.444 -6.330 1.00 96.88 107 THR A C 1
ATOM 867 O O . THR A 1 107 ? 2.284 -10.265 -6.857 1.00 96.88 107 THR A O 1
ATOM 870 N N . ALA A 1 108 ? 2.636 -8.212 -6.008 1.00 96.38 108 ALA A N 1
ATOM 871 C CA . ALA A 1 108 ? 1.295 -7.712 -6.277 1.00 96.38 108 ALA A CA 1
ATOM 872 C C . ALA A 1 108 ? 1.234 -6.198 -6.504 1.00 96.38 108 ALA A C 1
ATOM 874 O O . ALA A 1 108 ? 2.070 -5.420 -6.048 1.00 96.38 108 ALA A O 1
ATOM 875 N N . MET A 1 109 ? 0.164 -5.779 -7.177 1.00 97.19 109 MET A N 1
ATOM 876 C CA . MET A 1 109 ? -0.253 -4.386 -7.281 1.00 97.19 109 MET A CA 1
ATOM 877 C C . MET A 1 109 ? -1.768 -4.295 -7.106 1.00 97.19 109 MET A C 1
ATOM 879 O O . MET A 1 109 ? -2.531 -5.000 -7.772 1.00 97.19 109 MET A O 1
ATOM 883 N N . LEU A 1 110 ? -2.214 -3.425 -6.206 1.00 96.94 110 LEU A N 1
ATOM 884 C CA . LEU A 1 110 ? -3.617 -3.182 -5.898 1.00 96.94 110 LEU A CA 1
ATOM 885 C C . LEU A 1 110 ? -3.932 -1.701 -6.100 1.00 96.94 110 LEU A C 1
ATOM 887 O O . LEU A 1 110 ? -3.288 -0.830 -5.519 1.00 96.94 110 LEU A O 1
ATOM 891 N N . LEU A 1 111 ? -4.983 -1.424 -6.869 1.00 97.75 111 LEU A N 1
ATOM 892 C CA . LEU A 1 111 ? -5.634 -0.120 -6.899 1.00 97.75 111 LEU A CA 1
ATOM 893 C C . LEU A 1 111 ? -6.802 -0.140 -5.921 1.00 97.75 111 LEU A C 1
ATOM 895 O O . LEU A 1 111 ? -7.744 -0.925 -6.067 1.00 97.75 111 LEU A O 1
ATOM 899 N N . MET A 1 112 ? -6.761 0.757 -4.948 1.00 97.56 112 MET A N 1
ATOM 900 C CA . MET A 1 112 ? -7.705 0.802 -3.849 1.00 97.56 112 MET A CA 1
ATOM 901 C C . MET A 1 112 ? -8.276 2.204 -3.661 1.00 97.56 112 MET A C 1
ATOM 903 O O . MET A 1 112 ? -7.648 3.210 -3.979 1.00 97.56 112 MET A O 1
ATOM 907 N N . GLN A 1 113 ? -9.484 2.264 -3.115 1.00 97.75 113 GLN A N 1
ATOM 908 C CA . GLN A 1 113 ? -10.148 3.503 -2.730 1.00 97.75 113 GLN A CA 1
ATOM 909 C C . GLN A 1 113 ? -10.567 3.401 -1.273 1.00 97.75 113 GLN A C 1
ATOM 911 O O . GLN A 1 113 ? -11.197 2.419 -0.868 1.00 97.75 113 GLN A O 1
ATOM 916 N N . LYS A 1 114 ? -10.245 4.413 -0.475 1.00 96.56 114 LYS A N 1
ATOM 917 C CA . LYS A 1 114 ? -10.658 4.468 0.923 1.00 96.56 114 LYS A CA 1
ATOM 918 C C . LYS A 1 114 ? -12.177 4.515 1.004 1.00 96.56 114 LYS A C 1
ATOM 920 O O . LYS A 1 114 ? -12.858 5.142 0.195 1.00 96.56 114 LYS A O 1
ATOM 925 N N . LYS A 1 115 ? -12.741 3.841 2.004 1.00 93.88 115 LYS A N 1
ATOM 926 C CA . LYS A 1 115 ? -14.195 3.808 2.179 1.00 93.88 115 LYS A CA 1
ATOM 927 C C . LYS A 1 115 ? -14.760 5.196 2.495 1.00 93.88 115 LYS A C 1
ATOM 929 O O . LYS A 1 115 ? -15.864 5.503 2.048 1.00 93.88 115 LYS A O 1
ATOM 934 N N . LYS A 1 116 ? -14.028 6.003 3.277 1.00 93.25 116 LYS A N 1
ATOM 935 C CA . LYS A 1 116 ? -14.350 7.399 3.615 1.00 93.25 116 LYS A CA 1
ATOM 936 C C . LYS A 1 116 ? -13.069 8.201 3.946 1.00 93.25 116 LYS A C 1
ATOM 938 O O . LYS A 1 116 ? -12.306 7.720 4.784 1.00 93.25 116 LYS A O 1
ATOM 943 N N . PRO A 1 117 ? -12.873 9.409 3.380 1.00 93.69 117 PRO A N 1
ATOM 944 C CA . PRO A 1 117 ? -13.603 9.948 2.228 1.00 93.69 117 PRO A CA 1
ATOM 945 C C . PRO A 1 117 ? -13.292 9.143 0.953 1.00 93.69 117 PRO A C 1
ATOM 947 O O . PRO A 1 117 ? -12.266 8.479 0.861 1.00 93.69 117 PRO A O 1
ATOM 950 N N . ALA A 1 118 ? -14.202 9.169 -0.024 1.00 94.25 118 ALA A N 1
ATOM 951 C CA . ALA A 1 118 ? -14.057 8.410 -1.275 1.00 94.25 118 ALA A CA 1
ATOM 952 C C . ALA A 1 118 ? -13.126 9.094 -2.302 1.00 94.25 118 ALA A C 1
ATOM 954 O O . ALA A 1 118 ? -12.905 8.568 -3.390 1.00 94.25 118 ALA A O 1
ATOM 955 N N . THR A 1 119 ? -12.602 10.273 -1.974 1.00 97.19 119 THR A N 1
ATOM 956 C CA . THR A 1 119 ? -11.586 10.993 -2.754 1.00 97.19 119 THR A CA 1
ATOM 957 C C . THR A 1 119 ? -10.187 10.420 -2.557 1.00 97.19 119 THR A C 1
ATOM 959 O O . THR A 1 119 ? -9.313 10.686 -3.375 1.00 97.19 119 THR A O 1
ATOM 962 N N . ASP A 1 120 ? -9.976 9.627 -1.502 1.00 98.00 120 ASP A N 1
ATOM 963 C CA . ASP A 1 120 ? -8.665 9.077 -1.171 1.00 98.00 120 ASP A CA 1
ATOM 964 C C . ASP A 1 120 ? -8.473 7.737 -1.893 1.00 98.00 120 ASP A C 1
ATOM 966 O O . ASP A 1 120 ? -9.216 6.768 -1.683 1.00 98.00 120 ASP A O 1
ATOM 970 N N . TYR A 1 121 ? -7.442 7.675 -2.723 1.00 98.38 121 TYR A N 1
ATOM 971 C CA . TYR A 1 121 ? -7.010 6.494 -3.453 1.00 98.38 121 TYR A CA 1
ATOM 972 C C . TYR A 1 121 ? -5.647 6.043 -2.958 1.00 98.38 121 TYR A C 1
ATOM 974 O O . TYR A 1 121 ? -4.809 6.843 -2.545 1.00 98.38 121 TYR A O 1
ATOM 982 N N . VAL A 1 122 ? -5.432 4.735 -3.016 1.00 98.31 122 VAL A N 1
ATOM 983 C CA . VAL A 1 122 ? -4.175 4.112 -2.624 1.00 98.31 122 VAL A CA 1
ATOM 984 C C . VAL A 1 122 ? -3.770 3.120 -3.689 1.00 98.31 122 VAL A C 1
ATOM 986 O O . VAL A 1 122 ? -4.579 2.306 -4.137 1.00 98.31 122 VAL A O 1
ATOM 989 N N . VAL A 1 123 ? -2.506 3.181 -4.076 1.00 98.25 123 VAL A N 1
ATOM 990 C CA . VAL A 1 123 ? -1.862 2.124 -4.842 1.00 98.25 123 VAL A CA 1
ATOM 991 C C . VAL A 1 123 ? -0.928 1.401 -3.892 1.00 98.25 123 VAL A C 1
ATOM 993 O O . VAL A 1 123 ? 0.022 2.004 -3.403 1.00 98.25 123 VAL A O 1
ATOM 996 N N . LEU A 1 124 ? -1.233 0.139 -3.606 1.00 97.94 124 LEU A N 1
ATOM 997 C CA . LEU A 1 124 ? -0.340 -0.749 -2.869 1.00 97.94 124 LEU A CA 1
ATOM 998 C C . LEU A 1 124 ? 0.433 -1.586 -3.882 1.00 97.94 124 LEU A C 1
ATOM 1000 O O . LEU A 1 124 ? -0.173 -2.223 -4.742 1.00 97.94 124 LEU A O 1
ATOM 1004 N N . THR A 1 125 ? 1.752 -1.591 -3.765 1.00 97.75 125 THR A N 1
ATOM 1005 C CA . THR A 1 125 ? 2.637 -2.542 -4.441 1.00 97.75 125 THR A CA 1
ATOM 1006 C C . THR A 1 125 ? 3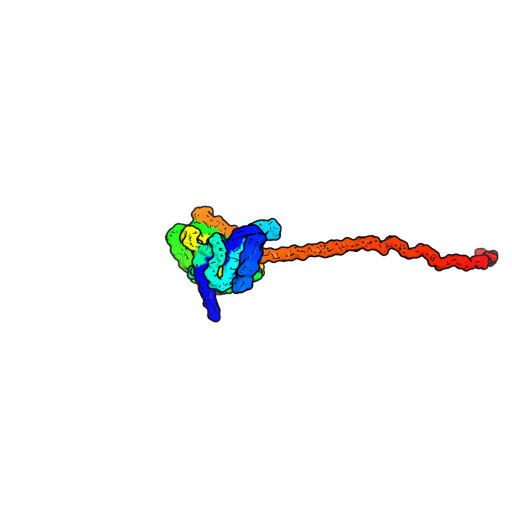.390 -3.340 -3.395 1.00 97.75 125 THR A C 1
ATOM 1008 O O . THR A 1 125 ? 3.866 -2.749 -2.427 1.00 97.75 125 THR A O 1
ATOM 1011 N N . THR A 1 126 ? 3.510 -4.642 -3.604 1.00 97.75 126 THR A N 1
ATOM 1012 C CA . THR A 1 126 ? 4.293 -5.531 -2.748 1.00 97.75 126 THR A CA 1
ATOM 1013 C C . THR A 1 126 ? 5.473 -6.102 -3.516 1.00 97.75 126 THR A C 1
ATOM 1015 O O . THR A 1 126 ? 5.394 -6.289 -4.737 1.00 97.75 126 THR A O 1
ATOM 1018 N N . TRP A 1 127 ? 6.580 -6.312 -2.813 1.00 97.75 127 TRP A N 1
ATOM 1019 C CA . TRP A 1 127 ? 7.871 -6.613 -3.415 1.00 97.75 127 TRP A CA 1
ATOM 1020 C C . TRP A 1 127 ? 8.613 -7.677 -2.629 1.00 97.75 127 TRP A C 1
ATOM 1022 O O . TRP A 1 127 ? 8.551 -7.688 -1.406 1.00 97.75 127 TRP A O 1
ATOM 1032 N N . VAL A 1 128 ? 9.382 -8.503 -3.335 1.00 95.94 128 VAL A N 1
ATOM 1033 C CA . VAL A 1 128 ? 10.275 -9.489 -2.711 1.00 95.94 128 VAL A CA 1
ATOM 1034 C C . VAL A 1 128 ? 11.368 -8.800 -1.886 1.00 95.94 128 VAL A C 1
ATOM 1036 O O . VAL A 1 128 ? 11.766 -9.314 -0.848 1.00 95.94 128 VAL A O 1
ATOM 1039 N N . ALA A 1 129 ? 11.856 -7.642 -2.340 1.00 94.25 129 ALA A N 1
ATOM 1040 C CA . ALA A 1 129 ? 12.891 -6.875 -1.657 1.00 94.25 129 ALA A CA 1
ATOM 1041 C C . ALA A 1 129 ? 12.737 -5.364 -1.893 1.00 94.25 129 ALA A C 1
ATOM 1043 O O . ALA A 1 129 ? 12.227 -4.926 -2.930 1.00 94.25 129 ALA A O 1
ATOM 1044 N N . GLU A 1 130 ? 13.254 -4.560 -0.961 1.00 94.62 130 GLU A N 1
ATOM 1045 C CA . GLU A 1 130 ? 13.299 -3.092 -1.064 1.00 94.62 130 GLU A CA 1
ATOM 1046 C C . GLU A 1 130 ? 14.008 -2.620 -2.346 1.00 94.62 130 GLU A C 1
ATOM 1048 O O . GLU A 1 130 ? 13.546 -1.715 -3.045 1.00 94.62 130 GLU A O 1
ATOM 1053 N N . ASP A 1 131 ? 15.097 -3.290 -2.714 1.00 96.06 131 ASP A N 1
ATOM 1054 C CA . ASP A 1 131 ? 15.889 -2.986 -3.905 1.00 96.06 131 ASP A CA 1
ATOM 1055 C C . ASP A 1 131 ? 15.087 -3.091 -5.216 1.00 96.06 131 ASP A C 1
ATOM 1057 O O . ASP A 1 131 ? 15.320 -2.325 -6.160 1.00 96.06 131 ASP A O 1
ATOM 1061 N N . ASP A 1 132 ? 14.137 -4.029 -5.301 1.00 96.75 132 ASP A N 1
ATOM 1062 C CA . ASP A 1 132 ? 13.244 -4.155 -6.457 1.00 96.75 132 ASP A CA 1
ATOM 1063 C C . ASP A 1 132 ? 12.285 -2.963 -6.549 1.00 96.75 132 ASP A C 1
ATOM 1065 O O . ASP A 1 132 ? 12.111 -2.383 -7.631 1.00 96.75 132 ASP A O 1
ATOM 1069 N N . TYR A 1 133 ? 11.727 -2.546 -5.409 1.00 96.69 133 TYR A N 1
ATOM 1070 C CA . TYR A 1 133 ? 10.874 -1.364 -5.318 1.00 96.69 133 TYR A CA 1
ATOM 1071 C C . TYR A 1 133 ? 11.625 -0.095 -5.738 1.00 96.69 133 TYR A C 1
ATOM 1073 O O . TYR A 1 133 ? 11.142 0.669 -6.583 1.00 96.69 133 TYR A O 1
ATOM 1081 N N . GLU A 1 134 ? 12.836 0.115 -5.219 1.00 96.06 134 GLU A N 1
ATOM 1082 C CA . GLU A 1 134 ? 13.637 1.298 -5.531 1.00 96.06 134 GLU A CA 1
ATOM 1083 C C . GLU A 1 134 ? 14.051 1.359 -7.007 1.00 96.06 134 GLU A C 1
ATOM 1085 O O . GLU A 1 134 ? 14.051 2.440 -7.613 1.00 96.06 134 GLU A O 1
ATOM 1090 N N . ARG A 1 135 ? 14.350 0.211 -7.631 1.00 96.38 135 ARG A N 1
ATOM 1091 C CA . ARG A 1 135 ? 14.577 0.137 -9.083 1.00 96.38 135 ARG A CA 1
ATOM 1092 C C . ARG A 1 135 ? 13.332 0.532 -9.867 1.00 96.38 135 ARG A C 1
ATOM 1094 O O . ARG A 1 135 ? 13.422 1.345 -10.790 1.00 96.38 135 ARG A O 1
ATOM 1101 N N . TRP A 1 136 ? 12.168 -0.004 -9.507 1.00 95.81 136 TRP A N 1
ATOM 1102 C CA . TRP A 1 136 ? 10.922 0.321 -10.196 1.00 95.81 136 TRP A CA 1
ATOM 1103 C C . TRP A 1 136 ? 10.542 1.794 -10.058 1.00 95.81 136 TRP A C 1
ATOM 1105 O O . TRP A 1 136 ? 10.179 2.417 -11.059 1.00 95.81 136 TRP A O 1
ATOM 1115 N N . ARG A 1 137 ? 10.695 2.384 -8.868 1.00 95.00 137 ARG A N 1
ATOM 1116 C CA . ARG A 1 137 ? 10.373 3.795 -8.597 1.00 95.00 137 ARG A CA 1
ATOM 1117 C C . ARG A 1 137 ? 11.163 4.768 -9.480 1.00 95.00 137 ARG A C 1
ATOM 1119 O O . ARG A 1 137 ? 10.681 5.859 -9.799 1.00 95.00 137 ARG A O 1
ATOM 1126 N N . LYS A 1 138 ? 12.360 4.359 -9.913 1.00 94.75 138 LYS A N 1
ATOM 1127 C CA . LYS A 1 138 ? 13.247 5.102 -10.825 1.00 94.75 138 LYS A CA 1
ATOM 1128 C C . LYS A 1 138 ? 12.987 4.799 -12.308 1.00 94.75 138 LYS A C 1
ATOM 1130 O O . LYS A 1 138 ? 13.489 5.516 -13.166 1.00 94.75 138 LYS A O 1
ATOM 1135 N N . SER A 1 139 ? 12.196 3.775 -12.619 1.00 94.06 139 SER A N 1
ATOM 1136 C CA . SER A 1 139 ? 11.887 3.354 -13.990 1.00 94.06 139 SER A CA 1
ATOM 1137 C C . SER A 1 139 ? 10.735 4.151 -14.625 1.00 94.06 139 SER A C 1
ATOM 1139 O O . SER A 1 139 ? 10.013 4.891 -13.947 1.00 94.06 139 SER A O 1
ATOM 1141 N N . ASN A 1 140 ? 10.530 3.947 -15.931 1.00 93.25 140 ASN A N 1
ATOM 1142 C CA . ASN A 1 140 ? 9.404 4.517 -16.685 1.00 93.25 140 ASN A CA 1
ATOM 1143 C C . ASN A 1 140 ? 8.060 3.864 -16.316 1.00 93.25 140 ASN A C 1
ATOM 1145 O O . ASN A 1 140 ? 7.000 4.457 -16.499 1.00 93.25 140 ASN A O 1
ATOM 1149 N N . ASP A 1 141 ? 8.071 2.655 -15.746 1.00 89.75 141 ASP A N 1
ATOM 1150 C CA . ASP A 1 141 ? 6.840 1.989 -15.304 1.00 89.75 141 ASP A CA 1
ATOM 1151 C C . ASP A 1 141 ? 6.153 2.736 -14.148 1.00 89.75 141 ASP A C 1
ATOM 1153 O O . ASP A 1 141 ? 4.953 2.552 -13.924 1.00 89.75 141 ASP A O 1
ATOM 1157 N N . PHE A 1 142 ? 6.893 3.598 -13.444 1.00 94.06 142 PHE A N 1
ATOM 1158 C CA . PHE A 1 142 ? 6.378 4.470 -12.393 1.00 94.06 142 PHE A CA 1
ATOM 1159 C C . PHE A 1 142 ? 5.763 5.777 -12.927 1.00 94.06 142 PHE A C 1
ATOM 1161 O O . PHE A 1 142 ? 5.060 6.461 -12.184 1.00 94.06 142 PHE A O 1
ATOM 1168 N N . ASP A 1 143 ? 5.970 6.138 -14.201 1.00 93.69 143 ASP A N 1
ATOM 1169 C CA . ASP A 1 143 ? 5.550 7.440 -14.754 1.00 93.69 143 ASP A CA 1
ATOM 1170 C C . ASP A 1 143 ? 4.057 7.717 -14.578 1.00 93.69 143 ASP A C 1
ATOM 1172 O O . ASP A 1 143 ? 3.656 8.844 -14.291 1.00 93.69 143 ASP A O 1
ATOM 1176 N N . LEU A 1 144 ? 3.233 6.671 -14.680 1.00 92.69 144 LEU A N 1
ATOM 1177 C CA . LEU A 1 144 ? 1.793 6.776 -14.468 1.00 92.69 144 LEU A CA 1
ATOM 1178 C C . LEU A 1 144 ? 1.476 7.292 -13.059 1.00 92.69 144 LEU A C 1
ATOM 1180 O O . LEU A 1 144 ? 0.630 8.164 -12.916 1.00 92.69 144 LEU A O 1
ATOM 1184 N N . LEU A 1 145 ? 2.157 6.796 -12.023 1.00 95.81 145 LEU A N 1
ATOM 1185 C CA . LEU A 1 145 ? 1.972 7.297 -10.658 1.00 95.81 145 LEU A CA 1
ATOM 1186 C C . LEU A 1 145 ? 2.609 8.675 -10.482 1.00 95.81 145 LEU A C 1
ATOM 1188 O O . LEU A 1 145 ? 2.031 9.536 -9.821 1.00 95.81 145 LEU A O 1
ATOM 1192 N N . ARG A 1 146 ? 3.762 8.903 -11.118 1.00 95.31 146 ARG A N 1
ATOM 1193 C CA . ARG A 1 146 ? 4.500 10.170 -11.072 1.00 95.31 146 ARG A CA 1
ATOM 1194 C C . ARG A 1 146 ? 3.671 11.352 -11.576 1.00 95.31 146 ARG A C 1
ATOM 1196 O O . ARG A 1 146 ? 3.725 12.413 -10.967 1.00 95.31 146 ARG A O 1
ATOM 1203 N N . GLU A 1 147 ? 2.855 11.155 -12.615 1.00 95.62 147 GLU A N 1
ATOM 1204 C CA . GLU A 1 147 ? 1.918 12.165 -13.145 1.00 95.62 147 GLU A CA 1
ATOM 1205 C C . GLU A 1 147 ? 0.953 12.696 -12.065 1.00 95.62 147 GLU A C 1
ATOM 1207 O O . GLU A 1 147 ? 0.564 13.862 -12.092 1.00 95.62 147 GLU A O 1
ATOM 1212 N N . TYR A 1 148 ? 0.598 11.860 -11.084 1.00 96.69 148 TYR A N 1
ATOM 1213 C CA . TYR A 1 148 ? -0.337 12.198 -10.008 1.00 96.69 148 TYR A CA 1
ATOM 1214 C C . TYR A 1 148 ? 0.358 12.471 -8.669 1.00 96.69 148 TYR A C 1
ATOM 1216 O O . TYR A 1 148 ? -0.307 12.912 -7.729 1.00 96.69 148 TYR A O 1
ATOM 1224 N N . ALA A 1 149 ? 1.671 12.255 -8.577 1.00 94.88 149 ALA A N 1
ATOM 1225 C CA . ALA A 1 149 ? 2.477 12.430 -7.374 1.00 94.88 149 ALA A CA 1
ATOM 1226 C C . ALA A 1 149 ? 2.797 13.914 -7.114 1.00 94.88 149 ALA A C 1
ATOM 1228 O O . ALA A 1 149 ? 3.944 14.351 -7.187 1.00 94.88 149 ALA A O 1
ATOM 1229 N N . THR A 1 150 ? 1.759 14.710 -6.851 1.00 95.75 150 THR A N 1
ATOM 1230 C CA . THR A 1 150 ? 1.854 16.167 -6.683 1.00 95.75 150 THR A CA 1
ATOM 1231 C C . THR A 1 150 ? 1.287 16.621 -5.341 1.00 95.75 150 THR A C 1
ATOM 1233 O O . THR A 1 150 ? 0.427 15.959 -4.756 1.00 95.75 150 THR A O 1
ATOM 1236 N N . THR A 1 151 ? 1.704 17.804 -4.884 1.00 94.31 151 THR A N 1
ATOM 1237 C CA . THR A 1 151 ? 1.166 18.437 -3.668 1.00 94.31 151 THR A CA 1
ATOM 1238 C C . THR A 1 151 ? -0.339 18.695 -3.760 1.00 94.31 151 THR A C 1
ATOM 1240 O O . THR A 1 151 ? -1.045 18.534 -2.768 1.00 94.31 151 THR A O 1
ATOM 1243 N N . ASN A 1 152 ? -0.856 19.032 -4.948 1.00 95.38 152 ASN A N 1
ATOM 1244 C CA . ASN A 1 152 ? -2.294 19.250 -5.160 1.00 95.38 152 ASN A CA 1
ATOM 1245 C C . ASN A 1 152 ? -3.112 17.983 -4.899 1.00 95.38 152 ASN A C 1
ATOM 1247 O O . ASN A 1 152 ? -4.213 18.063 -4.363 1.00 95.38 152 ASN A O 1
ATOM 1251 N N . ASN A 1 153 ? -2.539 16.821 -5.212 1.00 96.88 153 ASN A N 1
ATOM 1252 C CA . ASN A 1 153 ? -3.154 15.528 -4.940 1.00 96.88 153 ASN A CA 1
ATOM 1253 C C . ASN A 1 153 ? -2.786 14.995 -3.546 1.00 96.88 153 ASN A C 1
ATOM 1255 O O . ASN A 1 153 ? -2.972 13.809 -3.285 1.00 96.88 153 ASN A O 1
ATOM 1259 N N . GLN A 1 154 ? -2.217 15.837 -2.670 1.00 97.19 154 GLN A N 1
ATOM 1260 C CA . GLN A 1 154 ? -1.754 15.480 -1.322 1.00 97.19 154 GLN A CA 1
ATOM 1261 C C . GLN A 1 154 ? -0.911 14.199 -1.308 1.00 97.19 154 GLN A C 1
ATOM 1263 O O . GLN A 1 154 ? -1.021 13.364 -0.405 1.00 97.19 154 GLN A O 1
ATOM 1268 N N . PHE A 1 155 ? -0.098 14.029 -2.354 1.00 97.44 155 PHE A N 1
ATOM 1269 C CA . PHE A 1 155 ? 0.654 12.806 -2.544 1.00 97.44 155 PHE A CA 1
ATOM 1270 C C . PHE A 1 155 ? 1.638 12.591 -1.400 1.00 97.44 155 PHE A C 1
ATOM 1272 O O . PHE A 1 155 ? 2.417 13.477 -1.050 1.00 97.44 155 PHE A O 1
ATOM 1279 N N . HIS A 1 156 ? 1.623 11.380 -0.864 1.00 96.69 156 HIS A N 1
ATOM 1280 C CA . HIS A 1 156 ? 2.626 10.880 0.059 1.00 96.69 156 HIS A CA 1
ATOM 1281 C C . HIS A 1 156 ? 2.758 9.371 -0.123 1.00 96.69 156 HIS A C 1
ATOM 1283 O O . HIS A 1 156 ? 1.891 8.718 -0.712 1.00 96.69 156 HIS A O 1
ATOM 1289 N N . PHE A 1 157 ? 3.853 8.813 0.378 1.00 95.12 157 PHE A N 1
ATOM 1290 C CA . PHE A 1 157 ? 4.085 7.380 0.359 1.00 95.12 157 PHE A CA 1
ATOM 1291 C C . PHE A 1 157 ? 4.487 6.884 1.743 1.00 95.12 157 PHE A C 1
ATOM 1293 O O . PHE A 1 157 ? 4.980 7.644 2.578 1.00 95.12 157 PHE A O 1
ATOM 1300 N N . ALA A 1 158 ? 4.251 5.603 1.980 1.00 95.19 158 ALA A N 1
ATOM 1301 C CA . ALA A 1 158 ? 4.706 4.908 3.169 1.00 95.19 158 ALA A CA 1
ATOM 1302 C C . ALA A 1 158 ? 5.162 3.511 2.770 1.00 95.19 158 ALA A C 1
ATOM 1304 O O . ALA A 1 158 ? 4.552 2.887 1.900 1.00 95.19 158 ALA A O 1
ATOM 1305 N N . VAL A 1 159 ? 6.226 3.048 3.405 1.00 95.50 159 VAL A N 1
ATOM 1306 C CA . VAL A 1 159 ? 6.787 1.719 3.200 1.00 95.50 159 VAL A CA 1
ATOM 1307 C C . VAL A 1 159 ? 6.761 0.973 4.520 1.00 95.50 159 VAL A C 1
ATOM 1309 O O . VAL A 1 159 ? 6.909 1.589 5.572 1.00 95.50 159 VAL A O 1
ATOM 1312 N N . TYR A 1 160 ? 6.486 -0.319 4.442 1.00 95.56 160 TYR A N 1
ATOM 1313 C CA . TYR A 1 160 ? 6.311 -1.198 5.581 1.00 95.56 160 TYR A CA 1
ATOM 1314 C C . TYR A 1 160 ? 6.933 -2.556 5.259 1.00 95.56 160 TYR A C 1
ATOM 1316 O O . TYR A 1 160 ? 6.781 -3.058 4.146 1.00 95.56 160 TYR A O 1
ATOM 1324 N N . HIS A 1 161 ? 7.601 -3.159 6.229 1.00 94.00 161 HIS A N 1
ATOM 1325 C CA . HIS A 1 161 ? 8.181 -4.494 6.133 1.00 94.00 161 HIS A CA 1
ATOM 1326 C C . HIS A 1 161 ? 7.958 -5.245 7.447 1.00 94.00 161 HIS A C 1
ATOM 1328 O O . HIS A 1 161 ? 7.634 -4.638 8.471 1.00 94.00 161 HIS A O 1
ATOM 1334 N N . VAL A 1 162 ? 8.077 -6.569 7.422 1.00 92.19 162 VAL A N 1
ATOM 1335 C CA . VAL A 1 162 ? 8.020 -7.366 8.653 1.00 92.19 162 VAL A CA 1
ATOM 1336 C C . VAL A 1 162 ? 9.182 -6.931 9.562 1.00 92.19 162 VAL A C 1
ATOM 1338 O O . VAL A 1 162 ? 10.285 -6.708 9.047 1.00 92.19 162 VAL A O 1
ATOM 1341 N N . PRO A 1 163 ? 8.962 -6.732 10.876 1.00 88.31 163 PRO A N 1
ATOM 1342 C CA . PRO A 1 163 ? 10.050 -6.475 11.811 1.00 88.31 163 PRO A CA 1
ATOM 1343 C C . PRO A 1 163 ? 11.087 -7.598 11.733 1.00 88.31 163 PRO A C 1
ATOM 1345 O O . PRO A 1 163 ? 10.727 -8.773 11.730 1.00 88.31 163 PRO A O 1
ATOM 1348 N N . VAL A 1 164 ? 12.363 -7.234 11.642 1.00 82.50 164 VAL A N 1
ATOM 1349 C CA . VAL A 1 164 ? 13.453 -8.198 11.805 1.00 82.50 164 VAL A CA 1
ATOM 1350 C C . VAL A 1 164 ? 13.622 -8.374 13.308 1.00 82.50 164 VAL A C 1
ATOM 1352 O O . VAL A 1 164 ? 13.783 -7.375 14.008 1.00 82.50 164 VAL A O 1
ATOM 1355 N N . GLU A 1 165 ? 13.514 -9.605 13.804 1.00 70.81 165 GLU A N 1
ATOM 1356 C CA . GLU A 1 165 ? 13.905 -9.898 15.183 1.00 70.81 165 GLU A CA 1
ATOM 1357 C C . GLU A 1 165 ? 15.404 -9.588 15.283 1.00 70.81 165 GLU A C 1
ATOM 1359 O O . GLU A 1 165 ? 16.210 -10.165 14.553 1.00 70.81 165 GLU A O 1
ATOM 1364 N N . GLU A 1 166 ? 15.769 -8.590 16.091 1.00 58.88 166 GLU A N 1
ATOM 1365 C CA . GLU A 1 166 ? 17.165 -8.390 16.461 1.00 58.88 166 GLU A CA 1
ATOM 1366 C C . GLU A 1 166 ? 17.527 -9.595 17.327 1.00 58.88 166 GLU A C 1
ATOM 1368 O O . GLU A 1 166 ? 17.037 -9.716 18.450 1.00 58.88 166 GLU A O 1
ATOM 1373 N N . ASP A 1 167 ? 18.308 -10.527 16.774 1.00 50.97 167 ASP A N 1
ATOM 1374 C CA . ASP A 1 167 ? 18.973 -11.538 17.584 1.00 50.97 167 ASP A CA 1
ATOM 1375 C C . ASP A 1 167 ? 19.750 -10.759 18.654 1.00 50.97 167 ASP A C 1
ATOM 1377 O O . ASP A 1 167 ? 20.637 -9.969 18.324 1.00 50.97 167 ASP A O 1
ATOM 1381 N N . GLU A 1 168 ? 19.364 -10.895 19.926 1.00 50.69 168 GLU A N 1
ATOM 1382 C CA . GLU A 1 168 ? 20.171 -10.396 21.035 1.00 50.69 168 GLU A CA 1
ATOM 1383 C C . GLU A 1 168 ? 21.528 -11.084 20.897 1.00 50.69 168 GLU A C 1
ATOM 1385 O O . GLU A 1 168 ? 21.642 -12.278 21.182 1.00 50.69 168 GLU A O 1
ATOM 1390 N N . ASP A 1 169 ? 22.519 -10.358 20.369 1.00 47.47 169 ASP A N 1
ATOM 1391 C CA . ASP A 1 169 ? 23.886 -10.839 20.241 1.00 47.47 169 ASP A CA 1
ATOM 1392 C C . ASP A 1 169 ? 24.275 -11.461 21.583 1.00 47.47 169 ASP A C 1
ATOM 1394 O O . ASP A 1 169 ? 24.301 -10.798 22.625 1.00 47.47 169 ASP A O 1
ATOM 1398 N N . GLU A 1 170 ? 24.506 -12.771 21.546 1.00 45.88 170 GLU A N 1
ATOM 1399 C CA . GLU A 1 170 ? 24.994 -13.575 22.650 1.00 45.88 170 GLU A CA 1
ATOM 1400 C C . GLU A 1 170 ? 26.402 -13.050 22.965 1.00 45.88 170 GLU A C 1
ATOM 1402 O O . GLU A 1 170 ? 27.405 -13.529 22.440 1.00 45.88 170 GLU A O 1
ATOM 1407 N N . ASP A 1 171 ? 26.476 -11.990 23.773 1.00 43.31 171 ASP A N 1
ATOM 1408 C CA . ASP A 1 171 ? 27.710 -11.431 24.311 1.00 43.31 171 ASP A CA 1
ATOM 1409 C C . ASP A 1 171 ? 28.225 -12.434 25.355 1.00 43.31 171 ASP A C 1
ATOM 1411 O O . ASP A 1 171 ? 28.121 -12.253 26.572 1.00 43.31 171 ASP A O 1
ATOM 1415 N N . THR A 1 172 ? 28.709 -13.587 24.879 1.00 43.22 172 THR A N 1
ATOM 1416 C CA . THR A 1 172 ? 29.528 -14.490 25.676 1.00 43.22 172 THR A CA 1
ATOM 1417 C C . THR A 1 172 ? 30.813 -13.747 25.978 1.00 43.22 172 THR A C 1
ATOM 1419 O O . THR A 1 172 ? 31.773 -13.790 25.211 1.00 43.22 172 THR A O 1
ATOM 1422 N N . ALA A 1 173 ? 30.808 -13.050 27.110 1.00 48.59 173 ALA A N 1
ATOM 1423 C CA . ALA A 1 173 ? 32.009 -12.611 27.783 1.00 48.59 173 ALA A CA 1
ATOM 1424 C C . ALA A 1 173 ? 32.959 -13.814 27.897 1.00 48.59 173 ALA A C 1
ATOM 1426 O O . ALA A 1 173 ? 32.709 -14.754 28.655 1.00 48.59 173 ALA A O 1
ATOM 1427 N N . GLU A 1 174 ? 34.038 -13.796 27.115 1.00 45.00 174 GLU A N 1
ATOM 1428 C CA . GLU A 1 174 ? 35.217 -14.612 27.370 1.00 45.00 174 GLU A CA 1
ATOM 1429 C C . GLU A 1 174 ? 35.782 -14.163 28.727 1.00 45.00 174 GLU A C 1
ATOM 1431 O O . GLU A 1 174 ? 36.527 -13.189 28.829 1.00 45.00 174 GLU A O 1
ATOM 1436 N N . GLU A 1 175 ? 35.357 -14.829 29.803 1.00 47.91 175 GLU A N 1
ATOM 1437 C CA . GLU A 1 175 ? 35.995 -14.699 31.107 1.00 47.91 175 GLU A CA 1
ATOM 1438 C C . GLU A 1 175 ? 37.410 -15.285 31.027 1.00 47.91 175 GLU A C 1
ATOM 1440 O O . GLU A 1 175 ? 37.610 -16.493 30.880 1.00 47.91 175 GLU A O 1
ATOM 1445 N N . ASP A 1 176 ? 38.383 -14.379 31.140 1.00 49.25 176 ASP A N 1
ATOM 1446 C CA . ASP A 1 176 ? 39.784 -14.596 31.491 1.00 49.25 176 ASP A CA 1
ATOM 1447 C C . ASP A 1 176 ? 39.992 -15.830 32.391 1.00 49.25 176 ASP A C 1
ATOM 1449 O O . ASP A 1 176 ? 39.689 -15.820 33.588 1.00 49.25 176 ASP A O 1
ATOM 1453 N N . SER A 1 177 ? 40.612 -16.879 31.846 1.00 42.75 177 SER A N 1
ATOM 1454 C CA . SER A 1 177 ? 41.184 -17.965 32.646 1.00 42.75 177 SER A CA 1
ATOM 1455 C C . SER A 1 177 ? 42.590 -18.348 32.178 1.00 42.75 177 SER A C 1
ATOM 1457 O O . SER A 1 177 ? 42.875 -19.518 31.947 1.00 42.75 177 SER A O 1
ATOM 1459 N N . ASP A 1 178 ? 43.496 -17.375 32.094 1.00 41.62 178 ASP A N 1
ATOM 1460 C CA . ASP A 1 178 ? 44.943 -17.635 32.093 1.00 41.62 178 ASP A CA 1
ATOM 1461 C C . ASP A 1 178 ? 45.597 -17.033 33.344 1.00 41.62 178 ASP A C 1
ATOM 1463 O O . ASP A 1 178 ? 46.524 -16.226 33.316 1.00 41.62 178 ASP A O 1
ATOM 1467 N N . ALA A 1 179 ? 45.116 -17.489 34.499 1.00 43.41 179 ALA A N 1
ATOM 1468 C CA . ALA A 1 179 ? 45.903 -17.502 35.716 1.00 43.41 179 ALA A CA 1
ATOM 1469 C C . ALA A 1 179 ? 46.015 -18.951 36.200 1.00 43.41 179 ALA A C 1
ATOM 1471 O O . ALA A 1 179 ? 45.021 -19.608 36.498 1.00 43.41 179 ALA A O 1
ATOM 1472 N N . GLN A 1 180 ? 47.267 -19.391 36.358 1.00 42.97 180 GLN A N 1
ATOM 1473 C CA . GLN A 1 180 ? 47.695 -20.522 37.187 1.00 42.97 180 GLN A CA 1
ATOM 1474 C C . GLN A 1 180 ? 47.823 -21.902 36.515 1.00 42.97 180 GLN A C 1
ATOM 1476 O O . GLN A 1 180 ? 47.060 -22.82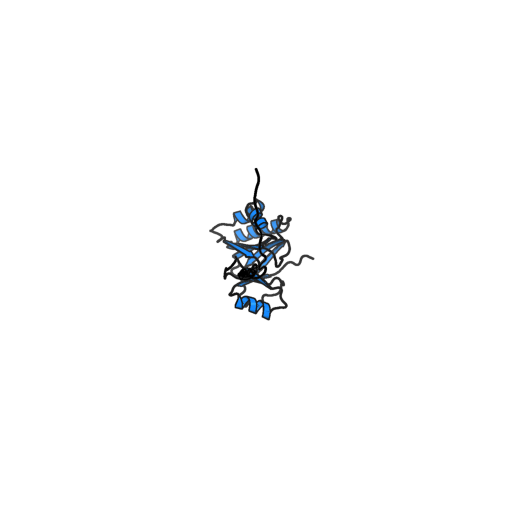7 36.779 1.00 42.97 180 GLN A O 1
ATOM 1481 N N . LYS A 1 181 ? 48.934 -22.102 35.793 1.00 41.53 181 LYS A N 1
ATOM 1482 C CA . LYS A 1 181 ? 49.717 -23.353 35.855 1.00 41.53 181 LYS A CA 1
ATOM 1483 C C . LYS A 1 181 ? 51.106 -23.150 35.254 1.00 41.53 181 LYS A C 1
ATOM 1485 O O . LYS A 1 181 ? 51.243 -23.102 34.042 1.00 41.53 181 LYS A O 1
ATOM 1490 N N . ASN A 1 182 ? 52.111 -22.997 36.117 1.00 36.81 182 ASN A N 1
ATOM 1491 C CA . ASN A 1 182 ? 53.458 -23.568 35.971 1.00 36.81 182 ASN A CA 1
ATOM 1492 C C . ASN A 1 182 ? 54.320 -23.125 37.160 1.00 36.81 182 ASN A C 1
ATOM 1494 O O . ASN A 1 182 ? 55.073 -22.157 37.098 1.00 36.81 182 ASN A O 1
ATOM 1498 N N . ALA A 1 183 ? 54.190 -23.858 38.261 1.00 35.12 183 ALA A N 1
ATOM 1499 C CA . ALA A 1 183 ? 55.190 -23.918 39.313 1.00 35.12 183 ALA A CA 1
ATOM 1500 C C . ALA A 1 183 ? 55.257 -25.369 39.803 1.00 35.12 183 ALA A C 1
ATOM 1502 O O . ALA A 1 183 ? 54.211 -25.983 40.004 1.00 35.12 183 ALA A O 1
ATOM 1503 N N . ALA A 1 184 ? 56.490 -25.840 40.000 1.00 35.84 184 ALA A N 1
ATOM 1504 C CA . ALA A 1 184 ? 56.906 -27.155 40.493 1.00 35.84 184 ALA A CA 1
ATOM 1505 C C . ALA A 1 184 ? 56.849 -28.310 39.472 1.00 35.84 184 ALA A C 1
ATOM 1507 O O . ALA A 1 184 ? 55.820 -28.941 39.265 1.00 35.84 184 ALA A O 1
ATOM 1508 N N . ASP A 1 185 ? 57.977 -28.565 38.800 1.00 39.44 185 ASP A N 1
ATOM 1509 C CA . ASP A 1 185 ? 58.876 -29.655 39.219 1.00 39.44 185 ASP A CA 1
ATOM 1510 C C . ASP A 1 185 ? 60.056 -29.804 38.244 1.00 39.44 185 ASP A C 1
ATOM 1512 O O . ASP A 1 185 ? 59.900 -30.325 37.142 1.00 39.44 185 ASP A O 1
ATOM 1516 N N . ASN A 1 186 ? 61.252 -29.363 38.658 1.00 36.38 186 ASN A N 1
ATOM 1517 C CA . ASN A 1 186 ? 62.413 -30.259 38.698 1.00 36.38 186 ASN A CA 1
ATOM 1518 C C . ASN A 1 186 ? 63.548 -29.640 39.536 1.00 36.38 186 ASN A C 1
ATOM 1520 O O . ASN A 1 186 ? 64.242 -28.719 39.098 1.00 36.38 186 ASN A O 1
ATOM 1524 N N . GLU A 1 187 ? 63.729 -30.156 40.749 1.00 36.88 187 GLU A N 1
ATOM 1525 C CA . GLU A 1 187 ? 64.906 -29.930 41.587 1.00 36.88 187 GLU A CA 1
ATOM 1526 C C . GLU A 1 187 ? 66.023 -30.940 41.262 1.00 36.88 187 GLU A C 1
ATOM 1528 O O . GLU A 1 187 ? 65.810 -32.146 41.238 1.00 36.88 187 GLU A O 1
ATOM 1533 N N . SER A 1 188 ? 67.244 -30.407 41.172 1.00 36.19 188 SER A N 1
ATOM 1534 C CA . SER A 1 188 ? 68.525 -30.992 41.612 1.00 36.19 188 SER A CA 1
ATOM 1535 C C . SER A 1 188 ? 69.135 -32.217 40.899 1.00 36.19 188 SER A C 1
ATOM 1537 O O . SER A 1 188 ? 68.617 -33.330 40.891 1.00 36.19 188 SER A O 1
ATOM 1539 N N . SER A 1 189 ? 70.351 -32.019 40.388 1.00 40.41 189 SER A N 1
ATOM 1540 C CA . SER A 1 189 ? 71.580 -32.770 40.736 1.00 40.41 189 SER A CA 1
ATOM 1541 C C . SER A 1 189 ? 72.721 -32.169 39.897 1.00 40.41 189 SER A C 1
ATOM 1543 O O . SER A 1 189 ? 72.634 -32.091 38.680 1.00 40.41 189 SER A O 1
ATOM 1545 N N . ASP A 1 190 ? 73.614 -31.380 40.481 1.00 41.00 190 ASP A N 1
ATOM 1546 C CA . ASP A 1 190 ? 74.790 -31.750 41.278 1.00 41.00 190 ASP A CA 1
ATOM 1547 C C . ASP A 1 190 ? 76.034 -32.121 40.435 1.00 41.00 190 ASP A C 1
ATOM 1549 O O . ASP A 1 190 ? 75.984 -32.931 39.517 1.00 41.00 190 ASP A O 1
ATOM 1553 N N . HIS A 1 191 ? 77.131 -31.442 40.785 1.00 39.78 191 HIS A N 1
ATOM 1554 C CA . HIS A 1 191 ? 78.553 -31.628 40.470 1.00 39.78 191 HIS A CA 1
ATOM 1555 C C . HIS A 1 191 ? 79.032 -32.153 39.097 1.00 39.78 191 HIS A C 1
ATOM 1557 O O . HIS A 1 191 ? 78.905 -33.330 38.776 1.00 39.78 191 HIS A O 1
ATOM 1563 N N . SER A 1 192 ? 79.881 -31.361 38.418 1.00 42.06 192 SER A N 1
ATOM 1564 C CA . SER A 1 192 ? 81.353 -31.569 38.393 1.00 42.06 192 SER A CA 1
ATOM 1565 C C . SER A 1 192 ? 82.036 -30.708 37.319 1.00 42.06 192 SER A C 1
ATOM 1567 O O . SER A 1 192 ? 81.764 -30.834 36.132 1.00 42.06 192 SER A O 1
ATOM 1569 N N . ASN A 1 193 ? 82.980 -29.867 37.746 1.00 40.91 193 ASN A N 1
ATOM 1570 C CA . ASN A 1 193 ? 84.069 -29.348 36.911 1.00 40.91 193 ASN A CA 1
ATOM 1571 C C . ASN A 1 193 ? 85.219 -30.375 36.965 1.00 40.91 193 ASN A C 1
ATOM 1573 O O . ASN A 1 193 ? 85.466 -30.909 38.052 1.00 40.91 193 ASN A O 1
ATOM 1577 N N . PRO A 1 194 ? 85.924 -30.670 35.857 1.00 50.69 194 PRO A N 1
ATOM 1578 C CA . PRO A 1 194 ? 87.295 -30.156 35.760 1.00 50.69 194 PRO A CA 1
ATOM 1579 C C . PRO A 1 194 ? 87.794 -29.821 34.331 1.00 50.69 194 PRO A C 1
ATOM 1581 O O . PRO A 1 194 ? 87.605 -30.583 33.394 1.00 50.69 194 PRO A O 1
ATOM 1584 N N . HIS A 1 195 ? 88.537 -28.709 34.256 1.00 40.94 195 HIS A N 1
ATOM 1585 C CA . HIS A 1 195 ? 89.914 -28.561 33.734 1.00 40.94 195 HIS A CA 1
ATOM 1586 C C . HIS A 1 195 ? 90.277 -28.913 32.266 1.00 40.94 195 HIS A C 1
ATOM 1588 O O . HIS A 1 195 ? 90.199 -30.072 31.890 1.00 40.94 195 HIS A O 1
ATOM 1594 N N . HIS A 1 196 ? 90.855 -27.901 31.574 1.00 39.12 196 HIS A N 1
ATOM 1595 C CA . HIS A 1 196 ? 91.903 -27.906 30.511 1.00 39.12 196 HIS A CA 1
ATOM 1596 C C . HIS A 1 196 ? 91.691 -28.793 29.258 1.00 39.12 196 HIS A C 1
ATOM 1598 O O . HIS A 1 196 ? 91.182 -29.896 29.349 1.00 39.12 196 HIS A O 1
ATOM 1604 N N . SER A 1 197 ? 92.023 -28.432 28.016 1.00 41.84 197 SER A N 1
ATOM 1605 C CA . SER A 1 197 ? 92.971 -27.511 27.350 1.00 41.84 197 SER A CA 1
ATOM 1606 C C . SER A 1 197 ? 92.305 -27.093 26.004 1.00 41.84 197 SER A C 1
ATOM 1608 O O . SER A 1 197 ? 91.232 -27.610 25.703 1.00 41.84 197 SER A O 1
ATOM 1610 N N . ASP A 1 198 ? 92.742 -26.172 25.146 1.00 44.50 198 ASP A N 1
ATOM 1611 C CA . ASP A 1 198 ? 94.040 -25.622 24.720 1.00 44.50 198 ASP A CA 1
ATOM 1612 C C . ASP A 1 198 ? 93.894 -24.123 24.379 1.00 44.50 198 ASP A C 1
ATOM 1614 O O . ASP A 1 198 ? 92.763 -23.698 24.036 1.00 44.50 198 ASP A O 1
#

Radius of gyration: 30.84 Å; chains: 1; bounding box: 108×52×60 Å

Secondary structure (DSSP, 8-state):
-----SEEEEEE--HHHHHHHHHHTTTS-EEEEBSSTT----EEEETT-SPP--SS-EEEEEEEEEE---SS-EEEEEEEE--HHHHHHHHHHHHHHTTSPPPTTEEEEEEEEESSSTTEEEEEEEES-HHHHHHHHHSGGGHHHHTT-SGGGT-EEEEEBPPP----------------------------------

InterPro domains:
  IPR011008 Dimeric alpha-beta barrel [SSF54909] (76-149)
  IPR050404 Heme-degrading monooxygenase [PTHR34474] (28-155)

Foldseek 3Di:
DDDDQFKWKKDWDAPV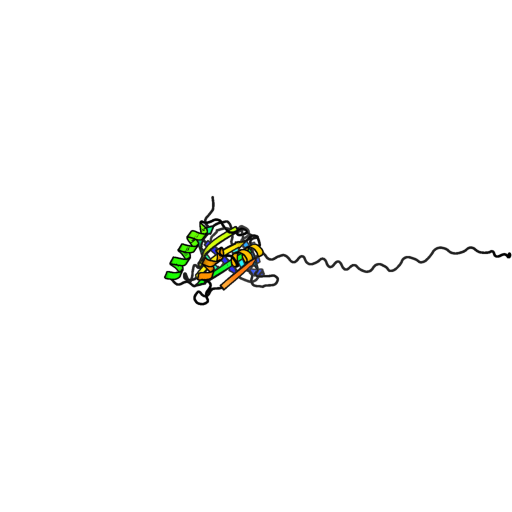VLVVVCVVPVVFPKAWKDQDPPDRGIMITGQRSDDDPDPDIQMKGWPAKAAHDDRQWKKKKKKWQADPVRCVVLSVVVNVVSVDDDQPFWRMWTWIATPPPRRMIMIIIIGPDPVSVVVCCPDPSCVSVVVRQDVVGVIDMTIIGHDDPPPPPPPPPPPDDPDDDDDDDDDDDDDDDDDDDD

Sequence (198 aa):
MVHLRRQFSVTYGSESLLTHLIDVYSKRHMVLFTRGPGEDDLQLVDLSDRRSVFVSPFTYRVLAQQGTLDEQDYFAYCFFTLDADQAKVFTAKLGQRLKKVLPIGMTAMLLMQKKKPATDYVVLTTWVAEDDYERWRKSNDFDLLREYATTNNQFHFAVYHVPVEEDEDEDTAEEDSDAQKNAADNESSDHSNPHHSD

Organism: NCBI:txid1423803

pLDDT: mean 84.32, std 19.99, range [35.12, 98.38]